Protein AF-A0A7S0WB94-F1 (afdb_monomer_lite)

Sequence (244 aa):
FMHSKGVIHRDLKLENFVLKEKSKLESVNVVDFGLAKALSARQQAQHVCGTLSYVAPEALLAGVYGQGVDVWALGVAMHLLLTNEWPFDDDDEDILIELITEAYIDFTDPMWAGISDTAKDLLQGLLEPNPKRRLTAAQALEHAWFTGQKSHTSDTLHRAHARLDGLISVSRQPPERRFKSGDYITRQGETISEFFIIKSGECELTRDGEVVGARRVGNFVGELRSLEANAAADADTKVVSWTS

Organism: NCBI:txid1486918

Radius of gyration: 19.25 Å; chains: 1; bounding box: 42×40×55 Å

Secondary structure (DSSP, 8-state):
-TGGGT---S---GGGEEESSTT-GGGEEE--GGGSS---TTSGGGS-TTTGGG--HHHHHH----THHHHHHHHHHHHHHHHSS-SS--SSHHHHHHHHHHT---TTSGGGGGS-HHHHHHHHHHS-SSTTTSPPHHHHHHSHHHH--TT--HHHHHHHHHHHHHHHHH-SSPPP----TT-EEE-TT------EE-SSSEEEEEETTEEEEEE-TT-EES--TTT-TTPPPPPEEEEEE---

InterPro domains:
  IPR000595 Cyclic nucleotide-binding domain [PF00027] (176-237)
  IPR000595 Cyclic nucleotide-binding domain [PS50042] (176-244)
  IPR000595 Cyclic nucleotide-binding domain [cd00038] (176-239)
  IPR000719 Protein kinase domain [PF00069] (1-146)
  IPR000719 Protein kinase domain [PS50011] (1-146)
  IPR000719 Protein kinase domain [SM00220] (1-146)
  IPR008271 Serine/threonine-protein kinase, active site [PS00108] (7-19)
  IPR011009 Protein kinase-like domain superfamily [SSF56112] (1-154)
  IPR014710 RmlC-like jelly roll fold [G3DSA:2.60.120.10] (164-243)
  IPR018490 Cyclic nucleotide-binding domain superfamily [SSF51206] (174-227)
  IPR050205 Calcium-dependent Serine/Threonine Protein Kinases [PTHR24349] (1-159)

Foldseek 3Di:
DQVLVVWAQLQDAPVQWDAPDPPDNVRTDGDDSVPSDDDDPVVPPPDDQVRVLLAALCCVPPVDDDNLSNLLSVLQRLCCVLQVDGQADDPDPVRSSVCLQVLDHPCVPPSNVPPDPQSVQLSCLSSVNPSLLRDHPLLSCVGCVQFVFPCSGSNNSSVVLVVVVVVPVVDPDDDDDDDDAFDWPDAKPPPDVDKDAACFAKKFFDAPNHGSGMHGHRHMDDDPCPPDPDTDIDTTITGHDGDD

pLDDT: mean 77.1, std 18.69, range [30.95, 98.5]

Structure (mmCIF, N/CA/C/O backbone):
data_AF-A0A7S0WB94-F1
#
_entry.id   AF-A0A7S0WB94-F1
#
loop_
_atom_site.group_PDB
_atom_site.id
_atom_site.type_symbol
_atom_site.label_atom_id
_atom_site.label_alt_id
_atom_site.label_comp_id
_atom_site.label_asym_id
_atom_site.label_entity_id
_atom_site.label_seq_id
_atom_site.pdbx_PDB_ins_code
_atom_site.Cartn_x
_atom_site.Cartn_y
_atom_site.Cartn_z
_atom_site.occupancy
_atom_site.B_iso_or_equiv
_atom_site.auth_seq_id
_atom_site.auth_comp_id
_atom_site.auth_asym_id
_atom_site.auth_atom_id
_atom_site.pdbx_PDB_model_num
ATOM 1 N N . PHE A 1 1 ? -11.062 -4.012 2.734 1.00 80.50 1 PHE A N 1
ATOM 2 C CA . PHE A 1 1 ? -12.402 -4.567 2.422 1.00 80.50 1 PHE A CA 1
ATOM 3 C C . PHE A 1 1 ? -12.347 -5.860 1.605 1.00 80.50 1 PHE A C 1
ATOM 5 O O . PHE A 1 1 ? -12.924 -6.844 2.043 1.00 80.50 1 PHE A O 1
ATOM 12 N N . MET A 1 2 ? -11.693 -5.895 0.433 1.00 86.31 2 MET A N 1
ATOM 13 C CA . MET A 1 2 ? -11.624 -7.122 -0.388 1.00 86.31 2 MET A CA 1
ATOM 14 C C . MET A 1 2 ? -10.917 -8.268 0.349 1.00 86.31 2 MET A C 1
ATOM 16 O O . MET A 1 2 ? -11.492 -9.340 0.535 1.00 86.31 2 MET A O 1
ATOM 20 N N . HIS A 1 3 ? -9.719 -7.994 0.875 1.00 87.00 3 HIS A N 1
ATOM 21 C CA . HIS A 1 3 ? -8.901 -8.970 1.603 1.00 87.00 3 HIS A CA 1
ATOM 22 C C . HIS A 1 3 ? -9.609 -9.569 2.823 1.00 87.00 3 HIS A C 1
ATOM 24 O O . HIS A 1 3 ? -9.564 -10.779 3.024 1.00 87.00 3 HIS A O 1
ATOM 30 N N . SER A 1 4 ? -10.362 -8.770 3.589 1.00 79.69 4 SER A N 1
ATOM 31 C CA . SER A 1 4 ? -11.136 -9.270 4.739 1.00 79.69 4 SER A CA 1
ATOM 32 C C . SER A 1 4 ? -12.277 -10.217 4.346 1.00 79.69 4 SER A C 1
ATOM 34 O O . SER A 1 4 ? -12.813 -10.912 5.200 1.00 79.69 4 SER A O 1
ATOM 36 N N . LYS A 1 5 ? -12.661 -10.250 3.065 1.00 81.50 5 LYS A N 1
ATOM 37 C CA . LYS A 1 5 ? -13.636 -11.192 2.496 1.00 81.50 5 LYS A CA 1
ATOM 38 C C . LYS A 1 5 ? -12.974 -12.340 1.727 1.00 81.50 5 LYS A C 1
ATOM 40 O O . LYS A 1 5 ? -13.662 -13.083 1.036 1.00 81.50 5 LYS A O 1
ATOM 45 N N . GLY A 1 6 ? -11.648 -12.469 1.806 1.00 79.88 6 GLY A N 1
ATOM 46 C CA . GLY A 1 6 ? -10.891 -13.485 1.072 1.00 79.88 6 GLY A CA 1
ATOM 47 C C . GLY A 1 6 ? -10.786 -13.228 -0.435 1.00 79.88 6 GLY A C 1
ATOM 48 O O . GLY A 1 6 ? -10.438 -14.141 -1.177 1.00 79.88 6 GLY A O 1
ATOM 49 N N . VAL A 1 7 ? -11.080 -12.009 -0.900 1.00 82.00 7 VAL A N 1
ATOM 50 C CA . VAL A 1 7 ? -10.976 -11.623 -2.316 1.00 82.00 7 VAL A CA 1
ATOM 51 C C . VAL A 1 7 ? -9.637 -10.929 -2.555 1.00 82.00 7 VAL A C 1
ATOM 53 O O . VAL A 1 7 ? -9.294 -10.017 -1.807 1.00 82.00 7 VAL A O 1
ATOM 56 N N . ILE A 1 8 ? -8.909 -11.348 -3.593 1.00 84.00 8 ILE A N 1
ATOM 57 C CA . ILE A 1 8 ? -7.653 -10.743 -4.074 1.00 84.00 8 ILE A CA 1
ATOM 58 C C . ILE A 1 8 ? -7.920 -10.225 -5.490 1.00 84.00 8 ILE A C 1
ATOM 60 O O . ILE A 1 8 ? -8.460 -10.977 -6.303 1.00 84.00 8 ILE A O 1
ATOM 64 N N . HIS A 1 9 ? -7.571 -8.972 -5.776 1.00 87.25 9 HIS A N 1
ATOM 65 C CA . HIS A 1 9 ? -7.885 -8.314 -7.047 1.00 87.25 9 HIS A CA 1
ATOM 66 C C . HIS A 1 9 ? -6.960 -8.760 -8.186 1.00 87.25 9 HIS A C 1
ATOM 68 O O . HIS A 1 9 ? -7.439 -9.111 -9.261 1.00 87.25 9 HIS A O 1
ATOM 74 N N . ARG A 1 10 ? -5.647 -8.810 -7.924 1.00 84.62 10 ARG A N 1
ATOM 75 C CA . ARG A 1 10 ? -4.546 -9.233 -8.816 1.00 84.62 10 ARG A CA 1
ATOM 76 C C . ARG A 1 10 ? -4.210 -8.316 -9.989 1.00 84.62 10 ARG A C 1
ATOM 78 O O . ARG A 1 10 ? -3.162 -8.505 -10.587 1.00 84.62 10 ARG A O 1
ATOM 85 N N . ASP A 1 11 ? -5.063 -7.350 -10.294 1.00 83.00 11 ASP A N 1
ATOM 86 C CA . ASP A 1 11 ? -4.833 -6.357 -11.353 1.00 83.00 11 ASP A CA 1
ATOM 87 C C . ASP A 1 11 ? -5.113 -4.939 -10.845 1.00 83.00 11 ASP A C 1
ATOM 89 O O . ASP A 1 11 ? -5.884 -4.187 -11.431 1.00 83.00 11 ASP A O 1
ATOM 93 N N . LEU A 1 12 ? -4.619 -4.597 -9.652 1.00 89.25 12 LEU A N 1
ATOM 94 C CA . LEU A 1 12 ? -4.699 -3.204 -9.214 1.00 89.25 12 LEU A CA 1
ATOM 95 C C . LEU A 1 12 ? -3.690 -2.383 -10.015 1.00 89.25 12 LEU A C 1
ATOM 97 O O . LEU A 1 12 ? -2.513 -2.714 -10.058 1.00 89.25 12 LEU A O 1
ATOM 101 N N . LYS A 1 13 ? -4.180 -1.315 -10.635 1.00 87.69 13 LYS A N 1
ATOM 102 C CA . LYS A 1 13 ? -3.415 -0.346 -11.423 1.00 87.69 13 LYS A CA 1
ATOM 103 C C . LYS A 1 13 ? -4.198 0.956 -11.500 1.00 87.69 13 LYS A C 1
ATOM 105 O O . LYS A 1 13 ? -5.397 0.954 -11.200 1.00 87.69 13 LYS A O 1
ATOM 110 N N . LEU A 1 14 ? -3.544 2.060 -11.859 1.00 89.12 14 LEU A N 1
ATOM 111 C CA . LEU A 1 14 ? -4.167 3.389 -11.830 1.00 89.12 14 LEU A CA 1
ATOM 112 C C . LEU A 1 14 ? -5.448 3.469 -12.676 1.00 89.12 14 LEU A C 1
ATOM 114 O O . LEU A 1 14 ? -6.417 4.101 -12.266 1.00 89.12 14 LEU A O 1
ATOM 118 N N . GLU A 1 15 ? -5.496 2.751 -13.793 1.00 88.88 15 GLU A N 1
ATOM 119 C CA . GLU A 1 15 ? -6.637 2.659 -14.706 1.00 88.88 15 GLU A CA 1
ATOM 120 C C . GLU A 1 15 ? -7.873 2.017 -14.062 1.00 88.88 15 GLU A C 1
ATOM 122 O O . GLU A 1 15 ? -9.003 2.317 -14.448 1.00 88.88 15 GLU A O 1
ATOM 127 N N . ASN A 1 16 ? -7.665 1.167 -13.053 1.00 90.44 16 ASN A N 1
ATOM 128 C CA . ASN A 1 16 ? -8.726 0.470 -12.330 1.00 90.44 16 ASN A CA 1
ATOM 129 C C . ASN A 1 16 ? -9.230 1.260 -11.105 1.00 90.44 16 ASN A C 1
ATOM 131 O O . ASN A 1 16 ? -10.110 0.778 -10.387 1.00 90.44 16 ASN A O 1
ATOM 135 N N . PHE A 1 17 ? -8.738 2.486 -10.880 1.00 91.88 17 PHE A N 1
ATOM 136 C CA . PHE A 1 17 ? -9.306 3.436 -9.919 1.00 91.88 17 PHE A CA 1
ATOM 137 C C . PHE A 1 17 ? -10.102 4.518 -10.654 1.00 91.88 17 PHE A C 1
ATOM 139 O O . PHE A 1 17 ? -9.551 5.388 -11.323 1.00 91.88 17 PHE A O 1
ATOM 146 N N . VAL A 1 18 ? -11.426 4.494 -10.502 1.00 93.00 18 VAL A N 1
ATOM 147 C CA . VAL A 1 18 ? -12.337 5.387 -11.230 1.00 93.00 18 VAL A CA 1
ATOM 148 C C . VAL A 1 18 ? -13.096 6.282 -10.260 1.00 93.00 18 VAL A C 1
ATOM 150 O O . VAL A 1 18 ? -13.611 5.826 -9.241 1.00 93.00 18 VAL A O 1
ATOM 153 N N . LEU A 1 19 ? -13.216 7.566 -10.595 1.00 94.31 19 LEU A N 1
ATOM 154 C CA . LEU A 1 19 ? -14.080 8.492 -9.867 1.00 94.31 19 LEU A CA 1
ATOM 155 C C . LEU A 1 19 ? -15.521 8.346 -10.357 1.00 94.31 19 LEU A C 1
ATOM 157 O O . LEU A 1 19 ? -15.810 8.549 -11.537 1.00 94.31 19 LEU A O 1
ATOM 161 N N . LYS A 1 20 ? -16.442 8.031 -9.444 1.00 92.81 20 LYS A N 1
ATOM 162 C CA . LYS A 1 20 ? -17.878 7.985 -9.757 1.00 92.81 20 LYS A CA 1
ATOM 163 C C . LYS A 1 20 ? -18.426 9.371 -10.104 1.00 92.81 20 LYS A C 1
ATOM 165 O O . LYS A 1 20 ? -19.326 9.494 -10.931 1.00 92.81 20 LYS A O 1
ATOM 170 N N . GLU A 1 21 ? -17.902 10.407 -9.460 1.00 93.62 21 GLU A N 1
ATOM 171 C CA . GLU A 1 21 ? -18.271 11.802 -9.675 1.00 93.62 21 GLU A CA 1
ATOM 172 C C . GLU A 1 21 ? -17.032 12.587 -10.131 1.00 93.62 21 GLU A C 1
ATOM 174 O O . GLU A 1 21 ? -15.954 12.491 -9.540 1.00 93.62 21 GLU A O 1
ATOM 179 N N . LYS A 1 22 ? -17.173 13.380 -11.200 1.00 91.00 22 LYS A N 1
ATOM 180 C CA . LYS A 1 22 ? -16.058 14.165 -11.746 1.00 91.00 22 LYS A CA 1
ATOM 181 C C . LYS A 1 22 ? -15.519 15.129 -10.683 1.00 91.00 22 LYS A C 1
ATOM 183 O O . LYS A 1 22 ? -16.291 15.846 -10.055 1.00 91.00 22 LYS A O 1
ATOM 188 N N . SER A 1 23 ? -14.194 15.165 -10.533 1.00 89.12 23 SER A N 1
ATOM 189 C CA . SER A 1 23 ? -13.474 16.040 -9.592 1.00 89.12 23 SER A CA 1
ATOM 190 C C . SER A 1 23 ? -13.751 15.781 -8.104 1.00 89.12 23 SER A C 1
ATOM 192 O O . SER A 1 23 ? -13.444 16.635 -7.277 1.00 89.12 23 SER A O 1
ATOM 194 N N . LYS A 1 24 ? -14.302 14.614 -7.754 1.00 92.00 24 LYS A N 1
ATOM 195 C CA . LYS A 1 24 ? -14.647 14.250 -6.378 1.00 92.00 24 LYS A CA 1
ATOM 196 C C . LYS A 1 24 ? -13.832 13.038 -5.926 1.00 92.00 24 LYS A C 1
ATOM 198 O O . LYS A 1 24 ? -14.209 11.901 -6.216 1.00 92.00 24 LYS A O 1
ATOM 203 N N . LEU A 1 25 ? -12.692 13.270 -5.275 1.00 87.88 25 LEU A N 1
ATOM 204 C CA . LEU A 1 25 ? -11.721 12.218 -4.928 1.00 87.88 25 LEU A CA 1
ATOM 205 C C . LEU A 1 25 ? -12.289 11.176 -3.958 1.00 87.88 25 LEU A C 1
ATOM 207 O O . LEU A 1 25 ? -11.990 9.992 -4.080 1.00 87.88 25 LEU A O 1
ATOM 211 N N . GLU A 1 26 ? -13.185 11.577 -3.060 1.00 88.12 26 GLU A N 1
ATOM 212 C CA . GLU A 1 26 ? -13.891 10.676 -2.144 1.00 88.12 26 GLU A CA 1
ATOM 213 C C . GLU A 1 26 ? -14.828 9.691 -2.862 1.00 88.12 26 GLU A C 1
ATOM 215 O O . GLU A 1 26 ? -15.314 8.736 -2.262 1.00 88.12 26 GLU A O 1
ATOM 220 N N . SER A 1 27 ? -15.083 9.908 -4.156 1.00 90.44 27 SER A N 1
ATOM 221 C CA . SER A 1 27 ? -15.891 9.026 -4.997 1.00 90.44 27 SER A CA 1
ATOM 222 C C . SER A 1 27 ? -15.068 7.959 -5.731 1.00 90.44 27 SER A C 1
ATOM 224 O O . SER A 1 27 ? -15.597 7.295 -6.630 1.00 90.44 27 SER A O 1
ATOM 226 N N . VAL A 1 28 ? -13.786 7.799 -5.378 1.00 93.44 28 VAL A N 1
ATOM 227 C CA . VAL A 1 28 ? -12.914 6.766 -5.945 1.00 93.44 28 VAL A CA 1
ATOM 228 C C . VAL A 1 28 ? -13.482 5.369 -5.696 1.00 93.44 28 VAL A C 1
ATOM 230 O O . VAL A 1 28 ? -13.897 5.018 -4.592 1.00 93.44 28 VAL A O 1
ATOM 233 N N . ASN A 1 29 ? -13.522 4.566 -6.752 1.00 91.62 29 ASN A N 1
ATOM 234 C CA . ASN A 1 29 ? -13.970 3.185 -6.733 1.00 91.62 29 ASN A CA 1
ATOM 235 C C . ASN A 1 29 ? -12.967 2.311 -7.480 1.00 91.62 29 ASN A C 1
ATOM 237 O O . ASN A 1 29 ? -12.448 2.701 -8.522 1.00 91.62 29 ASN A O 1
ATOM 241 N N . VAL A 1 30 ? -12.741 1.111 -6.951 1.00 91.62 30 VAL A N 1
ATOM 242 C CA . VAL A 1 30 ? -11.986 0.066 -7.646 1.00 91.62 30 VAL A CA 1
ATOM 243 C C . VAL A 1 30 ? -12.931 -0.648 -8.605 1.00 91.62 30 VAL A C 1
ATOM 245 O O . VAL A 1 30 ? -14.025 -1.060 -8.204 1.00 91.62 30 VAL A O 1
ATOM 248 N N . VAL A 1 31 ? -12.517 -0.780 -9.859 1.00 89.50 31 VAL A N 1
ATOM 249 C CA . VAL A 1 31 ? -13.255 -1.479 -10.916 1.00 89.50 31 VAL A CA 1
ATOM 250 C C . VAL A 1 31 ? -12.438 -2.647 -11.470 1.00 89.50 31 VAL A C 1
ATOM 252 O O . VAL A 1 31 ? -11.296 -2.845 -11.086 1.00 89.50 31 VAL A O 1
ATOM 255 N N . ASP A 1 32 ? -13.054 -3.401 -12.380 1.00 81.94 32 ASP A N 1
ATOM 256 C CA . ASP A 1 32 ? -12.448 -4.511 -13.124 1.00 81.94 32 ASP A CA 1
ATOM 257 C C . ASP A 1 32 ? -11.887 -5.666 -12.275 1.00 81.94 32 ASP A C 1
ATOM 259 O O . ASP A 1 32 ? -10.694 -5.934 -12.180 1.00 81.94 32 ASP A O 1
ATOM 263 N N . PHE A 1 33 ? -12.814 -6.455 -11.734 1.00 79.81 33 PHE A N 1
ATOM 264 C CA . PHE A 1 33 ? -12.520 -7.705 -11.032 1.00 79.81 33 PHE A CA 1
ATOM 265 C C . PHE A 1 33 ? -12.305 -8.890 -11.998 1.00 79.81 33 PHE A C 1
ATOM 267 O O . PHE A 1 33 ? -12.409 -10.048 -11.581 1.00 79.81 33 PHE A O 1
ATOM 274 N N . GLY A 1 34 ? -12.051 -8.637 -13.290 1.00 63.62 34 GLY A N 1
ATOM 275 C CA . GLY A 1 34 ? -11.960 -9.662 -14.334 1.00 63.62 34 GLY A CA 1
ATOM 276 C C . GLY A 1 34 ? -10.832 -10.676 -14.116 1.00 63.62 34 GLY A C 1
ATOM 277 O O . GLY A 1 34 ? -10.981 -11.845 -14.468 1.00 63.62 34 GLY A O 1
ATOM 278 N N . LEU A 1 35 ? -9.747 -10.261 -13.453 1.00 58.72 35 LEU A N 1
ATOM 279 C CA . LEU A 1 35 ? -8.596 -11.107 -13.108 1.00 58.72 35 LEU A CA 1
ATOM 280 C C . LEU A 1 35 ? -8.627 -11.646 -11.668 1.00 58.72 35 LEU A C 1
ATOM 282 O O . LEU A 1 35 ? -7.682 -12.315 -11.236 1.00 58.72 35 LEU A O 1
ATOM 286 N N . ALA A 1 36 ? -9.744 -11.478 -10.946 1.00 56.34 36 ALA A N 1
ATOM 287 C CA . ALA A 1 36 ? -9.916 -11.960 -9.570 1.00 56.34 36 ALA A CA 1
ATOM 288 C C . ALA A 1 36 ? -9.873 -13.503 -9.426 1.00 56.34 36 ALA A C 1
ATOM 290 O O . ALA A 1 36 ? -10.046 -14.046 -8.330 1.00 56.34 36 ALA A O 1
ATOM 291 N N . LYS A 1 37 ? -9.600 -14.253 -10.504 1.00 44.34 37 LYS A N 1
ATOM 292 C CA . LYS A 1 37 ? -9.303 -15.687 -10.461 1.00 44.34 37 LYS A CA 1
ATOM 293 C C . LYS A 1 37 ? -8.428 -16.126 -11.651 1.00 44.34 37 LYS A C 1
ATOM 295 O O . LYS A 1 37 ? -8.897 -16.181 -12.775 1.00 44.34 37 LYS A O 1
ATOM 300 N N . ALA A 1 38 ? -7.194 -16.525 -11.322 1.00 34.25 38 ALA A N 1
ATOM 301 C CA . ALA A 1 38 ? -6.234 -17.326 -12.099 1.00 34.25 38 ALA A CA 1
ATOM 302 C C . ALA A 1 38 ? -5.751 -16.779 -13.460 1.00 34.25 38 ALA A C 1
ATOM 304 O O . ALA A 1 38 ? -6.336 -17.070 -14.495 1.00 34.25 38 ALA A O 1
ATOM 305 N N . LEU A 1 39 ? -4.564 -16.162 -13.466 1.00 38.97 39 LEU A N 1
ATOM 306 C CA . LEU A 1 39 ? -3.663 -16.273 -14.612 1.00 38.97 39 LEU A CA 1
ATOM 307 C C . LEU A 1 39 ? -2.584 -17.300 -14.268 1.00 38.97 39 LEU A C 1
ATOM 309 O O . LEU A 1 39 ? -1.954 -17.234 -13.214 1.00 38.97 39 LEU A O 1
ATOM 313 N N . SER A 1 40 ? -2.425 -18.296 -15.135 1.00 39.19 40 SER A N 1
ATOM 314 C CA . SER A 1 40 ? -1.252 -19.167 -15.136 1.00 39.19 40 SER A CA 1
ATOM 315 C C . SER A 1 40 ? -0.071 -18.411 -15.745 1.00 39.19 40 SER A C 1
ATOM 317 O O . SER A 1 40 ? -0.271 -17.725 -16.749 1.00 39.19 40 SER A O 1
ATOM 319 N N . ALA A 1 41 ? 1.141 -18.627 -15.225 1.00 48.59 41 ALA A N 1
ATOM 320 C CA . ALA A 1 41 ? 2.415 -18.022 -15.655 1.00 48.59 41 ALA A CA 1
ATOM 321 C C . ALA A 1 41 ? 2.735 -18.103 -17.170 1.00 48.59 41 ALA A C 1
ATOM 323 O O . ALA A 1 41 ? 3.705 -17.542 -17.653 1.00 48.59 41 ALA A O 1
ATOM 324 N N . ARG A 1 42 ? 1.925 -18.813 -17.965 1.00 39.22 42 ARG A N 1
ATOM 325 C CA . ARG A 1 42 ? 2.118 -18.983 -19.411 1.00 39.22 42 ARG A CA 1
ATOM 326 C C . ARG A 1 42 ? 1.317 -18.004 -20.279 1.00 39.22 42 ARG A C 1
ATOM 328 O O . ARG A 1 42 ? 1.579 -17.919 -21.472 1.00 39.22 42 ARG A O 1
ATOM 335 N N . GLN A 1 43 ? 0.357 -17.267 -19.715 1.00 41.31 43 GLN A N 1
ATOM 336 C CA . GLN A 1 43 ? -0.385 -16.225 -20.449 1.00 41.31 43 GLN A CA 1
ATOM 337 C C . GLN A 1 43 ? 0.336 -14.860 -20.447 1.00 41.31 43 GLN A C 1
ATOM 339 O O . GLN A 1 43 ? -0.147 -13.921 -21.071 1.00 41.31 43 GLN A O 1
ATOM 344 N N . GLN A 1 44 ? 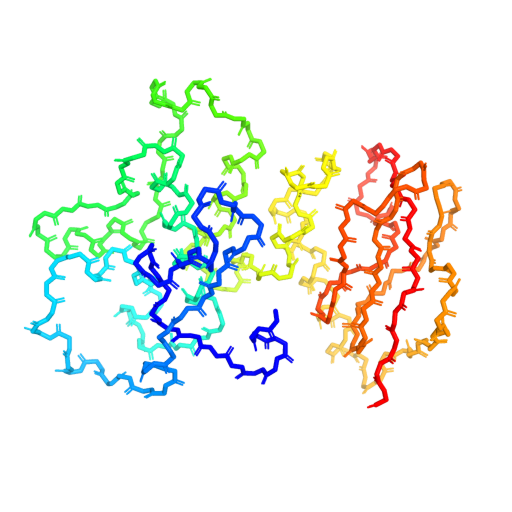1.504 -14.771 -19.797 1.00 47.97 44 GLN A N 1
ATOM 345 C CA . GLN A 1 44 ? 2.317 -13.559 -19.615 1.00 47.97 44 GLN A CA 1
ATOM 346 C C . GLN A 1 44 ? 2.876 -12.948 -20.912 1.00 47.97 44 GLN A C 1
ATOM 348 O O . GLN A 1 44 ? 3.073 -11.743 -20.972 1.00 47.97 44 GLN A O 1
ATOM 353 N N . ALA A 1 45 ? 3.080 -13.725 -21.977 1.00 39.06 45 ALA A N 1
ATOM 354 C CA . ALA A 1 45 ? 3.894 -13.282 -23.115 1.00 39.06 45 ALA A CA 1
ATOM 355 C C . ALA A 1 45 ? 3.222 -12.299 -24.106 1.00 39.06 45 ALA A C 1
ATOM 357 O O . ALA A 1 45 ? 3.775 -12.067 -25.177 1.00 39.06 45 ALA A O 1
ATOM 358 N N . GLN A 1 46 ? 2.021 -11.766 -23.836 1.00 38.34 46 GLN A N 1
ATOM 359 C CA . GLN A 1 46 ? 1.281 -10.976 -24.842 1.00 38.34 46 GLN A CA 1
ATOM 360 C C . GLN A 1 46 ? 0.761 -9.603 -24.398 1.00 38.34 46 GLN A C 1
ATOM 362 O O . GLN A 1 46 ? 0.240 -8.877 -25.242 1.00 38.34 46 GLN A O 1
ATOM 367 N N . HIS A 1 47 ? 0.930 -9.189 -23.140 1.00 39.06 47 HIS A N 1
ATOM 368 C CA . HIS A 1 47 ? 0.401 -7.902 -22.674 1.00 39.06 47 HIS A CA 1
ATOM 369 C C . HIS A 1 47 ? 1.480 -7.009 -22.050 1.00 39.06 47 HIS A C 1
ATOM 371 O O . HIS A 1 47 ? 1.594 -6.936 -20.836 1.00 39.06 47 HIS A O 1
ATOM 377 N N . VAL A 1 48 ? 2.206 -6.324 -22.947 1.00 39.62 48 VAL A N 1
ATOM 378 C CA . VAL A 1 48 ? 2.769 -4.956 -22.864 1.00 39.62 48 VAL A CA 1
ATOM 379 C C . VAL A 1 48 ? 3.529 -4.590 -21.577 1.00 39.62 48 VAL A C 1
ATOM 381 O O . VAL A 1 48 ? 2.954 -4.612 -20.493 1.00 39.62 48 VAL A O 1
ATOM 384 N N . CYS A 1 49 ? 4.776 -4.121 -21.736 1.00 42.00 49 CYS A N 1
ATOM 385 C CA . CYS A 1 49 ? 5.719 -3.669 -20.696 1.00 42.00 49 CYS A CA 1
ATOM 386 C C . CYS A 1 49 ? 5.125 -2.885 -19.504 1.00 42.00 49 CYS A C 1
ATOM 388 O O . CYS A 1 49 ? 5.679 -2.957 -18.421 1.00 42.00 49 CYS A O 1
ATOM 390 N N . GLY A 1 50 ? 3.973 -2.215 -19.628 1.00 48.97 50 GLY A N 1
ATOM 391 C CA . GLY A 1 50 ? 3.325 -1.513 -18.509 1.00 48.97 50 GLY A CA 1
ATOM 392 C C . GLY A 1 50 ? 2.588 -2.389 -17.479 1.00 48.97 50 GLY A C 1
ATOM 393 O O . GLY A 1 50 ? 2.257 -1.900 -16.403 1.00 48.97 50 GLY A O 1
ATOM 394 N N . THR A 1 51 ? 2.305 -3.669 -17.762 1.00 61.78 51 THR A N 1
ATOM 395 C CA . THR A 1 51 ? 1.604 -4.540 -16.788 1.00 61.78 51 THR A CA 1
ATOM 396 C C . THR A 1 51 ? 2.569 -5.147 -15.769 1.00 61.78 51 THR A C 1
ATOM 398 O O . THR A 1 51 ? 2.193 -5.320 -14.611 1.00 61.78 51 THR A O 1
ATOM 401 N N . LEU A 1 52 ? 3.810 -5.454 -16.176 1.00 75.38 52 LEU A N 1
ATOM 402 C CA . LEU A 1 52 ? 4.815 -6.070 -15.299 1.00 75.38 52 LEU A CA 1
ATOM 403 C C . LEU A 1 52 ? 5.231 -5.148 -14.152 1.00 75.38 52 LEU A C 1
ATOM 405 O O . LEU A 1 52 ? 5.434 -5.634 -13.044 1.00 75.38 52 LEU A O 1
ATOM 409 N N . SER A 1 53 ? 5.254 -3.833 -14.373 1.00 82.06 53 SER A N 1
ATOM 410 C CA . SER A 1 53 ? 5.660 -2.846 -13.366 1.00 82.06 53 SER A CA 1
ATOM 411 C C . SER A 1 53 ? 4.752 -2.821 -12.125 1.00 82.06 53 SER A C 1
ATOM 413 O O . SER A 1 53 ? 5.178 -2.380 -11.062 1.00 82.06 53 SER A O 1
ATOM 415 N N . TYR A 1 54 ? 3.517 -3.339 -12.214 1.00 88.56 54 TYR A N 1
ATOM 416 C CA . TYR A 1 54 ? 2.616 -3.528 -11.065 1.00 88.56 54 TYR A CA 1
ATOM 417 C C . TYR A 1 54 ? 2.731 -4.910 -10.399 1.00 88.56 54 TYR A C 1
ATOM 419 O O . TYR A 1 54 ? 2.118 -5.142 -9.352 1.00 88.56 54 TYR A O 1
ATOM 427 N N . VAL A 1 55 ? 3.474 -5.850 -10.986 1.00 88.94 55 VAL A N 1
ATOM 428 C CA . VAL A 1 55 ? 3.556 -7.235 -10.508 1.00 88.94 55 VAL A CA 1
ATOM 429 C C . VAL A 1 55 ? 4.533 -7.334 -9.340 1.00 88.94 55 VAL A C 1
ATOM 431 O O . VAL A 1 55 ? 5.657 -6.849 -9.393 1.00 88.94 55 VAL A O 1
ATOM 434 N N . ALA A 1 56 ? 4.096 -7.999 -8.272 1.00 90.94 56 ALA A N 1
ATOM 435 C CA . ALA A 1 56 ? 4.918 -8.213 -7.088 1.00 90.94 56 ALA A CA 1
ATOM 436 C C . ALA A 1 56 ? 6.045 -9.245 -7.326 1.00 90.94 56 ALA A C 1
ATOM 438 O O . ALA A 1 56 ? 5.831 -10.211 -8.071 1.00 90.94 56 ALA A O 1
ATOM 439 N N . PRO A 1 57 ? 7.189 -9.147 -6.623 1.00 91.50 57 PRO A N 1
ATOM 440 C CA . PRO A 1 57 ? 8.327 -10.055 -6.799 1.00 91.50 57 PRO A CA 1
ATOM 441 C C . PRO A 1 57 ? 7.959 -11.535 -6.643 1.00 91.50 57 PRO A C 1
ATOM 443 O O . PRO A 1 57 ? 8.366 -12.385 -7.433 1.00 91.50 57 PRO A O 1
ATOM 446 N N . GLU A 1 58 ? 7.123 -11.877 -5.659 1.00 87.69 58 GLU A N 1
ATOM 447 C CA . GLU A 1 58 ? 6.715 -13.265 -5.421 1.00 87.69 58 GLU A CA 1
ATOM 448 C C . GLU A 1 58 ? 5.840 -13.855 -6.539 1.00 87.69 58 GLU A C 1
ATOM 450 O O . GLU A 1 58 ? 5.822 -15.076 -6.741 1.00 87.69 58 GLU A O 1
ATOM 455 N N . ALA A 1 59 ? 5.131 -12.998 -7.277 1.00 85.44 59 ALA A N 1
ATOM 456 C CA . ALA A 1 59 ? 4.332 -13.403 -8.422 1.00 85.44 59 ALA A CA 1
ATOM 457 C C . ALA A 1 59 ? 5.219 -13.689 -9.643 1.00 85.44 59 ALA A C 1
ATOM 459 O O . ALA A 1 59 ? 4.924 -14.635 -10.373 1.00 85.44 59 ALA A O 1
ATOM 460 N N . LEU A 1 60 ? 6.310 -12.933 -9.818 1.00 82.44 60 LEU A N 1
ATOM 461 C CA . LEU A 1 60 ? 7.315 -13.158 -10.863 1.00 82.44 60 LEU A CA 1
ATOM 462 C C . LEU A 1 60 ? 8.131 -14.429 -10.591 1.00 82.44 60 LEU A C 1
ATOM 464 O O . LEU A 1 60 ? 8.250 -15.291 -11.456 1.00 82.44 60 LEU A O 1
ATOM 468 N N . LEU A 1 61 ? 8.648 -14.572 -9.366 1.00 75.19 61 LEU A N 1
ATOM 469 C CA . LEU A 1 61 ? 9.640 -15.599 -9.031 1.00 75.19 61 LEU A CA 1
ATOM 470 C C . LEU A 1 61 ? 9.035 -16.974 -8.725 1.00 75.19 61 LEU A C 1
ATOM 472 O O . LEU A 1 61 ? 9.623 -18.002 -9.056 1.00 75.19 61 LEU A O 1
ATOM 476 N N . ALA A 1 62 ? 7.889 -17.014 -8.041 1.00 69.81 62 ALA A N 1
ATOM 477 C CA . ALA A 1 62 ? 7.332 -18.260 -7.508 1.00 69.81 62 ALA A CA 1
ATOM 478 C C . ALA A 1 62 ? 5.934 -18.590 -8.049 1.00 69.81 62 ALA A C 1
ATOM 480 O O . ALA A 1 62 ? 5.410 -19.667 -7.755 1.00 69.81 62 ALA A O 1
ATOM 481 N N . GLY A 1 63 ? 5.298 -17.673 -8.789 1.00 64.31 63 GLY A N 1
ATOM 482 C CA . GLY A 1 63 ? 3.895 -17.808 -9.193 1.00 64.31 63 GLY A CA 1
ATOM 483 C C . GLY A 1 63 ? 2.943 -17.959 -7.997 1.00 64.31 63 GLY A C 1
ATOM 484 O O . GLY A 1 63 ? 1.868 -18.551 -8.123 1.00 64.31 63 GLY A O 1
ATOM 485 N N . VAL A 1 64 ? 3.353 -17.489 -6.812 1.00 58.97 64 VAL A N 1
ATOM 486 C CA . VAL A 1 64 ? 2.555 -17.554 -5.585 1.00 58.97 64 VAL A CA 1
ATOM 487 C C . VAL A 1 64 ? 1.798 -16.242 -5.439 1.00 58.97 64 VAL A C 1
ATOM 489 O O . VAL A 1 64 ? 2.390 -15.170 -5.407 1.00 58.97 64 VAL A O 1
ATOM 492 N N . TYR A 1 65 ? 0.475 -16.334 -5.299 1.00 69.06 65 TYR A N 1
ATOM 493 C CA . TYR A 1 65 ? -0.400 -15.168 -5.192 1.00 69.06 65 TYR A CA 1
ATOM 494 C C . TYR A 1 65 ? -1.096 -15.153 -3.830 1.00 69.06 65 TYR A C 1
ATOM 496 O O . TYR A 1 65 ? -1.979 -15.972 -3.561 1.00 69.06 65 TYR A O 1
ATOM 504 N N . GLY A 1 66 ? -0.694 -14.213 -2.975 1.00 76.19 66 GLY A N 1
ATOM 505 C CA . GLY A 1 66 ? -1.369 -13.875 -1.721 1.00 76.19 66 GLY A CA 1
ATOM 506 C C . GLY A 1 66 ? -2.004 -12.486 -1.781 1.00 76.19 66 GLY A C 1
ATOM 507 O O . GLY A 1 66 ? -1.945 -11.813 -2.801 1.00 76.19 66 GLY A O 1
ATOM 508 N N . GLN A 1 67 ? -2.589 -12.020 -0.677 1.00 86.19 67 GLN A N 1
ATOM 509 C CA . GLN A 1 67 ? -3.135 -10.655 -0.583 1.00 86.19 67 GLN A CA 1
ATOM 510 C C . GLN A 1 67 ? -2.061 -9.568 -0.768 1.00 86.19 67 GLN A C 1
ATOM 512 O O . GLN A 1 67 ? -2.380 -8.456 -1.179 1.00 86.19 67 GLN A O 1
ATOM 517 N N . GLY A 1 68 ? -0.791 -9.902 -0.509 1.00 89.88 68 GLY A N 1
ATOM 518 C CA . GLY A 1 68 ? 0.347 -8.994 -0.647 1.00 89.88 68 GLY A CA 1
ATOM 519 C C . GLY A 1 68 ? 0.570 -8.465 -2.064 1.00 89.88 68 GLY A C 1
ATOM 520 O O . GLY A 1 68 ? 1.109 -7.369 -2.193 1.00 89.88 68 GLY A O 1
ATOM 521 N N . VAL A 1 69 ? 0.121 -9.172 -3.111 1.00 90.94 69 VAL A N 1
ATOM 522 C CA . VAL A 1 69 ? 0.297 -8.713 -4.504 1.00 90.94 69 VAL A CA 1
ATOM 523 C C . VAL A 1 69 ? -0.502 -7.440 -4.787 1.00 90.94 69 VAL A C 1
ATOM 525 O O . VAL A 1 69 ? -0.010 -6.531 -5.442 1.00 90.94 69 VAL A O 1
ATOM 528 N N . ASP A 1 70 ? -1.702 -7.329 -4.211 1.00 92.44 70 ASP A N 1
ATOM 529 C CA . ASP A 1 70 ? -2.525 -6.122 -4.319 1.00 92.44 70 ASP A CA 1
ATOM 530 C C . ASP A 1 70 ? -1.886 -4.954 -3.559 1.00 92.44 70 ASP A C 1
ATOM 532 O O . ASP A 1 70 ? -1.990 -3.805 -3.977 1.00 92.44 70 ASP A O 1
ATOM 536 N N . VAL A 1 71 ? -1.230 -5.235 -2.428 1.00 96.38 71 VAL A N 1
ATOM 537 C CA . VAL A 1 71 ? -0.587 -4.193 -1.616 1.00 96.38 71 VAL A CA 1
ATOM 538 C C . VAL A 1 71 ? 0.673 -3.658 -2.292 1.00 96.38 71 VAL A C 1
ATOM 540 O O . VAL A 1 71 ? 0.894 -2.451 -2.283 1.00 96.38 71 VAL A O 1
ATOM 543 N N . TRP A 1 72 ? 1.442 -4.531 -2.945 1.00 96.56 72 TRP A N 1
ATOM 544 C CA . TRP A 1 72 ? 2.553 -4.117 -3.800 1.00 96.56 72 TRP A CA 1
ATOM 545 C C . TRP A 1 72 ? 2.076 -3.188 -4.918 1.00 96.56 72 TRP A C 1
ATOM 547 O O . TRP A 1 72 ? 2.590 -2.085 -5.072 1.00 96.56 72 TRP A O 1
ATOM 557 N N . ALA A 1 73 ? 1.028 -3.591 -5.641 1.00 94.94 73 ALA A N 1
ATOM 558 C CA . ALA A 1 73 ? 0.455 -2.785 -6.712 1.00 94.94 73 ALA A CA 1
ATOM 559 C C . ALA A 1 73 ? -0.057 -1.414 -6.221 1.00 94.94 73 ALA A C 1
ATOM 561 O O . ALA A 1 73 ? 0.092 -0.409 -6.917 1.00 94.94 73 ALA A O 1
ATOM 562 N N . LEU A 1 74 ? -0.600 -1.341 -4.997 1.00 96.12 74 LEU A N 1
ATOM 563 C CA . LEU A 1 74 ? -0.924 -0.067 -4.342 1.00 96.12 74 LEU A CA 1
ATOM 564 C C . LEU A 1 74 ? 0.323 0.780 -4.051 1.00 96.12 74 LEU A C 1
ATOM 566 O O . LEU A 1 74 ? 0.257 1.997 -4.194 1.00 96.12 74 LEU A O 1
ATOM 570 N N . GLY A 1 75 ? 1.445 0.163 -3.673 1.00 98.00 75 GLY A N 1
ATOM 571 C CA . GLY A 1 75 ? 2.734 0.842 -3.523 1.00 98.00 75 GLY A CA 1
ATOM 572 C C . GLY A 1 75 ? 3.231 1.439 -4.841 1.00 98.00 75 GLY A C 1
ATOM 573 O O . GLY A 1 75 ? 3.588 2.613 -4.884 1.00 98.00 75 GLY A O 1
ATOM 574 N N . VAL A 1 76 ? 3.158 0.679 -5.937 1.00 97.25 76 VAL A N 1
ATOM 575 C CA . VAL A 1 76 ? 3.523 1.164 -7.281 1.00 97.25 76 VAL A CA 1
ATOM 576 C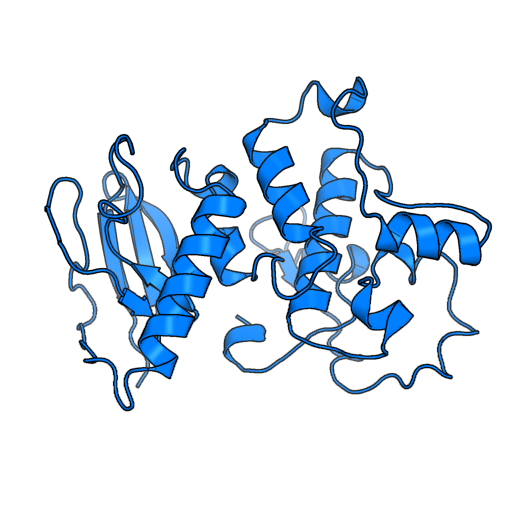 C . VAL A 1 76 ? 2.633 2.339 -7.694 1.00 97.25 76 VAL A C 1
ATOM 578 O O . VAL A 1 76 ? 3.128 3.377 -8.131 1.00 97.25 76 VAL A O 1
ATOM 581 N N . ALA A 1 77 ? 1.317 2.222 -7.489 1.00 95.88 77 ALA A N 1
ATOM 582 C CA . ALA A 1 77 ? 0.374 3.308 -7.750 1.00 95.88 77 ALA A CA 1
ATOM 583 C C . ALA A 1 77 ? 0.655 4.545 -6.880 1.00 95.88 77 ALA A C 1
ATOM 585 O O . ALA A 1 77 ? 0.594 5.668 -7.374 1.00 95.88 77 ALA A O 1
ATOM 586 N N . MET A 1 78 ? 0.986 4.358 -5.598 1.00 97.56 78 MET A N 1
ATOM 587 C CA . MET A 1 78 ? 1.352 5.449 -4.695 1.00 97.56 78 MET A CA 1
ATOM 588 C C . MET A 1 78 ? 2.620 6.166 -5.163 1.00 97.56 78 MET A C 1
ATOM 590 O O . MET A 1 78 ? 2.627 7.393 -5.165 1.00 97.56 78 MET A O 1
ATOM 594 N N . HIS A 1 79 ? 3.654 5.434 -5.590 1.00 97.50 79 HIS A N 1
ATOM 595 C CA . HIS A 1 79 ? 4.865 6.032 -6.156 1.00 97.50 79 HIS A CA 1
ATOM 596 C C . HIS A 1 79 ? 4.512 6.929 -7.348 1.00 97.50 79 HIS A C 1
ATOM 598 O O . HIS A 1 79 ? 4.765 8.128 -7.295 1.00 97.50 79 HIS A O 1
ATOM 604 N N . LEU A 1 80 ? 3.808 6.387 -8.348 1.00 95.31 80 LEU A N 1
ATOM 605 C CA . LEU A 1 80 ? 3.363 7.139 -9.527 1.00 95.31 80 LEU A CA 1
ATOM 606 C C . LEU A 1 80 ? 2.553 8.393 -9.172 1.00 95.31 80 LEU A C 1
ATOM 608 O O . LEU A 1 80 ? 2.724 9.434 -9.795 1.00 95.31 80 LEU A O 1
ATOM 612 N N . LEU A 1 81 ? 1.678 8.326 -8.167 1.00 95.31 81 LEU A N 1
ATOM 613 C CA . LEU A 1 81 ? 0.891 9.485 -7.735 1.00 95.31 81 LEU A CA 1
ATOM 614 C C . LEU A 1 81 ? 1.732 10.560 -7.034 1.00 95.31 81 LEU A C 1
ATOM 616 O O . LEU A 1 81 ? 1.373 11.735 -7.081 1.00 95.31 81 LEU A O 1
ATOM 620 N N . LEU A 1 82 ? 2.814 10.168 -6.360 1.00 96.44 82 LEU A N 1
ATOM 621 C CA . LEU A 1 82 ? 3.700 11.082 -5.643 1.00 96.44 82 LEU A CA 1
ATOM 622 C C . LEU A 1 82 ? 4.735 11.734 -6.560 1.00 96.44 82 LEU A C 1
ATOM 624 O O . LEU A 1 82 ? 5.070 12.900 -6.360 1.00 96.44 82 LEU A O 1
ATOM 628 N N . THR A 1 83 ? 5.245 10.983 -7.534 1.00 95.50 83 THR A N 1
ATOM 629 C CA . THR A 1 83 ? 6.415 11.371 -8.329 1.00 95.50 83 THR A CA 1
ATOM 630 C C . THR A 1 83 ? 6.132 11.549 -9.812 1.00 95.50 83 THR A C 1
ATOM 632 O O . THR A 1 83 ? 6.899 12.223 -10.491 1.00 95.50 83 THR A O 1
ATOM 635 N N . ASN A 1 84 ? 5.036 10.975 -10.316 1.00 94.19 84 ASN A N 1
ATOM 636 C CA . ASN A 1 84 ? 4.752 10.828 -11.743 1.00 94.19 84 ASN A CA 1
ATOM 637 C C . ASN A 1 84 ? 5.792 9.971 -12.501 1.00 94.19 84 ASN A C 1
ATOM 639 O O . ASN A 1 84 ? 5.906 10.081 -13.720 1.00 94.19 84 ASN A O 1
ATOM 643 N N . GLU A 1 85 ? 6.516 9.099 -11.792 1.00 92.62 85 GLU A N 1
ATOM 644 C CA . GLU A 1 85 ? 7.488 8.154 -12.357 1.00 92.62 85 GLU A CA 1
ATOM 645 C C . GLU A 1 85 ? 7.228 6.728 -11.861 1.00 92.62 85 GLU A C 1
ATOM 647 O O . GLU A 1 85 ? 6.618 6.520 -10.805 1.00 92.62 85 GLU A O 1
ATOM 652 N N . TRP A 1 86 ? 7.669 5.730 -12.625 1.00 93.38 86 TRP A N 1
ATOM 653 C CA . TRP A 1 86 ? 7.631 4.336 -12.190 1.00 93.38 86 TRP A CA 1
ATOM 654 C C . TRP A 1 86 ? 8.689 4.090 -11.110 1.00 93.38 86 TRP A C 1
ATOM 656 O O . TRP A 1 86 ? 9.787 4.628 -11.215 1.00 93.38 86 TRP A O 1
ATOM 666 N N . PRO A 1 87 ? 8.396 3.279 -10.077 1.00 95.12 87 PRO A N 1
ATOM 667 C CA . PRO A 1 87 ? 9.411 2.908 -9.093 1.00 95.12 87 PRO A CA 1
ATOM 668 C C . PRO A 1 87 ? 10.494 2.001 -9.692 1.00 95.12 87 PRO A C 1
ATOM 670 O O . PRO A 1 87 ? 11.646 2.080 -9.283 1.00 95.12 87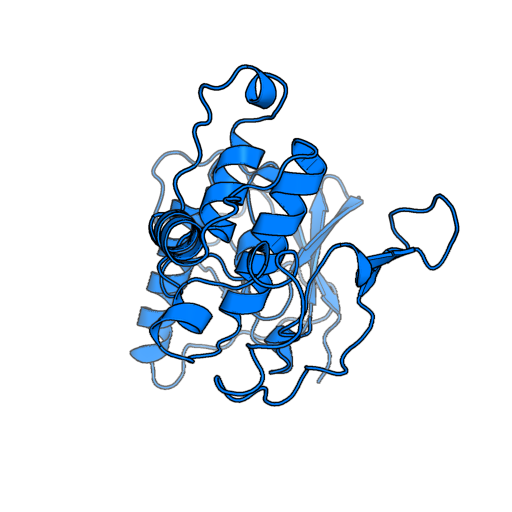 PRO A O 1
ATOM 673 N N . PHE A 1 88 ? 10.115 1.148 -10.650 1.00 94.44 88 PHE A N 1
ATOM 674 C CA . PHE A 1 88 ? 10.988 0.205 -11.345 1.00 94.44 88 PHE A CA 1
ATOM 675 C C . PHE A 1 88 ? 10.593 0.202 -12.821 1.00 94.44 88 PHE A C 1
ATOM 677 O O . PHE A 1 88 ? 9.419 -0.022 -13.134 1.00 94.44 88 PHE A O 1
ATOM 684 N N . ASP A 1 89 ? 11.549 0.481 -13.699 1.00 91.00 89 ASP A N 1
ATOM 685 C CA . ASP A 1 89 ? 11.338 0.552 -15.143 1.00 91.00 89 ASP A CA 1
ATOM 686 C C . ASP A 1 89 ? 12.660 0.282 -15.862 1.00 91.00 89 ASP A C 1
ATOM 688 O O . ASP A 1 89 ? 13.687 0.857 -15.501 1.00 91.00 89 ASP A O 1
ATOM 692 N N . ASP A 1 90 ? 12.623 -0.608 -16.846 1.00 90.06 90 ASP A N 1
ATOM 693 C CA . ASP A 1 90 ? 13.716 -0.865 -17.780 1.00 90.06 90 ASP A CA 1
ATOM 694 C C . ASP A 1 90 ? 13.128 -1.493 -19.055 1.00 90.06 90 ASP A C 1
ATOM 696 O O . ASP A 1 90 ? 12.101 -2.180 -19.007 1.00 90.06 90 ASP A O 1
ATOM 700 N N . ASP A 1 91 ? 13.766 -1.248 -20.200 1.00 86.50 91 ASP A N 1
ATOM 701 C CA . ASP A 1 91 ? 13.362 -1.835 -21.481 1.00 86.50 91 ASP A CA 1
ATOM 702 C C . ASP A 1 91 ? 13.701 -3.337 -21.547 1.00 86.50 91 ASP A C 1
ATOM 704 O O . ASP A 1 91 ? 13.061 -4.087 -22.294 1.00 86.50 91 ASP A O 1
ATOM 708 N N . ASP A 1 92 ? 14.711 -3.779 -20.790 1.00 87.69 92 ASP A N 1
ATOM 709 C CA . ASP A 1 92 ? 15.089 -5.181 -20.652 1.00 87.69 92 ASP A CA 1
ATOM 710 C C . ASP A 1 92 ? 14.305 -5.846 -19.508 1.00 87.69 92 ASP A C 1
ATOM 712 O O . ASP A 1 92 ? 14.363 -5.437 -18.347 1.00 87.69 92 ASP A O 1
ATOM 716 N N . GLU A 1 93 ? 13.556 -6.901 -19.841 1.00 85.56 93 GLU A N 1
ATOM 717 C CA . GLU A 1 93 ? 12.691 -7.605 -18.889 1.00 85.56 93 GLU A CA 1
ATOM 718 C C . GLU A 1 93 ? 13.483 -8.255 -17.745 1.00 85.56 93 GLU A C 1
ATOM 720 O O . GLU A 1 93 ? 13.011 -8.250 -16.607 1.00 85.56 93 GLU A O 1
ATOM 725 N N . ASP A 1 94 ? 14.683 -8.780 -18.011 1.00 86.75 94 ASP A N 1
ATOM 726 C CA . ASP A 1 94 ? 15.499 -9.421 -16.978 1.00 86.75 94 ASP A CA 1
ATOM 727 C C . ASP A 1 94 ? 16.005 -8.366 -15.978 1.00 86.75 94 ASP A C 1
ATOM 729 O O . ASP A 1 94 ? 15.922 -8.578 -14.765 1.00 86.75 94 ASP A O 1
ATOM 733 N N . ILE A 1 95 ? 16.420 -7.191 -16.470 1.00 90.94 95 ILE A N 1
ATOM 734 C CA . ILE A 1 95 ? 16.818 -6.055 -15.620 1.00 90.94 95 ILE A CA 1
ATOM 735 C C . ILE A 1 95 ? 15.622 -5.541 -14.811 1.00 90.94 95 ILE A C 1
ATOM 737 O O . ILE A 1 95 ? 15.735 -5.329 -13.603 1.00 90.94 95 ILE A O 1
ATOM 741 N N . LEU A 1 96 ? 14.448 -5.394 -15.430 1.00 89.62 96 LEU A N 1
ATOM 742 C CA . LEU A 1 96 ? 13.234 -4.976 -14.728 1.00 89.62 96 LEU A CA 1
ATOM 743 C C . LEU A 1 96 ? 12.869 -5.943 -13.589 1.00 89.62 96 LEU A C 1
ATOM 745 O O . LEU A 1 96 ? 12.509 -5.508 -12.493 1.00 89.62 96 LEU A O 1
ATOM 749 N N . ILE A 1 97 ? 12.976 -7.255 -13.817 1.00 88.31 97 ILE A N 1
ATOM 750 C CA . ILE A 1 97 ? 12.729 -8.271 -12.784 1.00 88.31 97 ILE A CA 1
ATOM 751 C C . ILE A 1 97 ? 13.742 -8.144 -11.638 1.00 88.31 97 ILE A C 1
ATOM 753 O O . ILE A 1 97 ? 13.350 -8.271 -10.471 1.00 88.31 97 ILE A O 1
ATOM 757 N N . GLU A 1 98 ? 15.017 -7.883 -11.939 1.00 91.81 98 GLU A N 1
ATOM 758 C CA . GLU A 1 98 ? 16.050 -7.622 -10.929 1.00 91.81 98 GLU A CA 1
ATOM 759 C C . GLU A 1 98 ? 15.697 -6.386 -10.088 1.00 91.81 98 GLU A C 1
ATOM 761 O O . GLU A 1 98 ? 15.617 -6.495 -8.862 1.00 91.81 98 GLU A O 1
ATOM 766 N N . LEU A 1 99 ? 15.357 -5.260 -10.725 1.00 94.31 99 LEU A N 1
ATOM 767 C CA . LEU A 1 99 ? 14.950 -4.021 -10.048 1.00 94.31 99 LEU A CA 1
ATOM 768 C C . LEU A 1 99 ? 13.727 -4.225 -9.142 1.00 94.31 99 LEU A C 1
ATOM 770 O O . LEU A 1 99 ? 13.734 -3.814 -7.980 1.00 94.31 99 LEU A O 1
ATOM 774 N N . ILE A 1 100 ? 12.693 -4.910 -9.643 1.00 93.50 100 ILE A N 1
ATOM 775 C CA . ILE A 1 100 ? 11.491 -5.251 -8.868 1.00 93.50 100 ILE A CA 1
ATOM 776 C C . ILE A 1 100 ? 11.857 -6.117 -7.655 1.00 93.50 100 ILE A C 1
ATOM 778 O O . ILE A 1 100 ? 11.322 -5.919 -6.564 1.00 93.50 100 ILE A O 1
ATOM 782 N N . THR A 1 101 ? 12.763 -7.081 -7.826 1.00 91.00 101 THR A N 1
ATOM 783 C CA . THR A 1 101 ? 13.166 -8.010 -6.762 1.00 91.00 101 THR A CA 1
ATOM 784 C C . THR A 1 101 ? 14.016 -7.332 -5.687 1.00 91.00 101 THR A C 1
ATOM 786 O O . THR A 1 101 ? 13.848 -7.634 -4.503 1.00 91.00 101 THR A O 1
ATOM 789 N N . GLU A 1 102 ? 14.906 -6.417 -6.077 1.00 94.56 102 GLU A N 1
ATOM 790 C CA . GLU A 1 102 ? 15.693 -5.599 -5.149 1.00 94.56 102 GLU A CA 1
ATOM 791 C C . GLU A 1 102 ? 14.829 -4.570 -4.417 1.00 94.56 102 GLU A C 1
ATOM 793 O O . GLU A 1 102 ? 15.065 -4.291 -3.239 1.00 94.56 102 GLU A O 1
ATOM 798 N N . ALA A 1 103 ? 13.809 -4.045 -5.101 1.00 95.69 103 ALA A N 1
ATOM 799 C CA . ALA A 1 103 ? 12.852 -3.074 -4.585 1.00 95.69 103 ALA A CA 1
ATOM 800 C C . ALA A 1 103 ? 13.509 -1.817 -3.981 1.00 95.69 103 ALA A C 1
ATOM 802 O O . ALA A 1 103 ? 13.009 -1.229 -3.017 1.00 95.69 103 ALA A O 1
ATOM 803 N N . TYR A 1 104 ? 14.662 -1.416 -4.519 1.00 95.62 104 TYR A N 1
ATOM 804 C CA . TYR A 1 104 ? 15.411 -0.267 -4.028 1.00 95.62 104 TYR A CA 1
ATOM 805 C C . TYR A 1 104 ? 14.838 1.046 -4.575 1.00 95.62 104 TYR A C 1
ATOM 807 O O . TYR A 1 104 ? 14.624 1.186 -5.773 1.00 95.62 104 TYR A O 1
ATOM 815 N N . ILE A 1 105 ? 14.626 2.024 -3.689 1.00 96.06 105 ILE A N 1
ATOM 816 C CA . ILE A 1 105 ? 14.201 3.385 -4.040 1.00 96.06 105 ILE A CA 1
ATOM 817 C C . ILE A 1 105 ? 15.180 4.374 -3.413 1.00 96.06 105 ILE A C 1
ATOM 819 O O . ILE A 1 105 ? 15.377 4.376 -2.192 1.00 96.06 105 ILE A O 1
ATOM 823 N N . ASP A 1 106 ? 15.758 5.242 -4.241 1.00 95.44 106 ASP A N 1
ATOM 824 C CA . ASP A 1 106 ? 16.646 6.304 -3.783 1.00 95.44 106 ASP A CA 1
ATOM 825 C C . ASP A 1 106 ? 15.858 7.547 -3.348 1.00 95.44 106 ASP A C 1
ATOM 827 O O . ASP A 1 106 ? 15.535 8.439 -4.131 1.00 95.44 106 ASP A O 1
ATOM 831 N N . PHE A 1 107 ? 15.580 7.632 -2.049 1.00 96.56 107 PHE A N 1
ATOM 832 C CA . PHE A 1 107 ? 14.922 8.796 -1.454 1.00 96.56 107 PHE A CA 1
ATOM 833 C C . PHE A 1 107 ? 15.820 10.036 -1.325 1.00 96.56 107 PHE A C 1
ATOM 835 O O . PHE A 1 107 ? 15.356 11.058 -0.805 1.00 96.56 107 PHE A O 1
ATOM 842 N N . THR A 1 108 ? 17.089 9.957 -1.741 1.00 95.50 108 THR A N 1
ATOM 843 C CA . THR A 1 108 ? 17.995 11.111 -1.793 1.00 95.50 108 THR A CA 1
ATOM 844 C C . THR A 1 108 ? 17.843 11.925 -3.076 1.00 95.50 108 THR A C 1
ATOM 846 O O . THR A 1 108 ? 18.290 13.076 -3.102 1.00 95.50 108 THR A O 1
ATOM 849 N N . ASP A 1 109 ? 17.157 11.387 -4.093 1.00 94.56 109 ASP A N 1
ATOM 850 C CA . ASP A 1 109 ? 16.867 12.119 -5.323 1.00 94.56 109 ASP A CA 1
ATOM 851 C C . ASP A 1 109 ? 16.055 13.405 -5.025 1.00 94.56 109 ASP A C 1
ATOM 853 O O . ASP A 1 109 ? 15.100 13.372 -4.232 1.00 94.56 109 ASP A O 1
ATOM 857 N N . PRO A 1 110 ? 16.400 14.557 -5.640 1.00 94.94 110 PRO A N 1
ATOM 858 C CA . PRO A 1 110 ? 15.687 15.821 -5.460 1.00 94.94 110 PRO A CA 1
ATOM 859 C C . PRO A 1 110 ? 14.164 15.755 -5.642 1.00 94.94 110 PRO A C 1
ATOM 861 O O . PRO A 1 110 ? 13.456 16.546 -5.012 1.00 94.94 110 PRO A O 1
ATOM 864 N N . MET A 1 111 ? 13.642 14.823 -6.445 1.00 94.12 111 MET A N 1
ATOM 865 C CA . MET A 1 111 ? 12.202 14.603 -6.621 1.00 94.12 111 MET A CA 1
ATOM 866 C C . MET A 1 111 ? 11.481 14.319 -5.290 1.00 94.12 111 MET A C 1
ATOM 868 O O . MET A 1 111 ? 10.326 14.702 -5.096 1.00 94.12 111 MET A O 1
ATOM 872 N N . TRP A 1 112 ? 12.182 13.714 -4.326 1.00 96.62 112 TRP A N 1
ATOM 873 C CA . TRP A 1 112 ? 11.657 13.344 -3.014 1.00 96.62 112 TRP A CA 1
ATOM 874 C C . TRP A 1 112 ? 11.738 14.463 -1.975 1.00 96.62 112 TRP A C 1
ATOM 876 O O . TRP A 1 112 ? 11.254 14.287 -0.851 1.00 96.62 112 TRP A O 1
ATOM 886 N N . ALA A 1 113 ? 12.331 15.614 -2.308 1.00 94.94 113 ALA A N 1
ATOM 887 C CA . ALA A 1 113 ? 12.533 16.713 -1.362 1.00 94.94 113 ALA A CA 1
ATOM 888 C C . ALA A 1 113 ? 11.211 17.302 -0.834 1.00 94.94 113 ALA A C 1
ATOM 890 O O . ALA A 1 113 ? 11.149 17.758 0.306 1.00 94.94 113 ALA A O 1
ATOM 891 N N . GLY A 1 114 ? 10.146 17.274 -1.644 1.00 95.38 114 GLY A N 1
ATOM 892 C CA . GLY A 1 114 ? 8.814 17.768 -1.271 1.00 95.38 114 GLY A CA 1
ATOM 893 C C . GLY A 1 114 ? 7.906 16.736 -0.592 1.00 95.38 114 GLY A C 1
ATOM 894 O O . GLY A 1 114 ? 6.806 17.082 -0.164 1.00 95.38 114 GLY A O 1
ATOM 895 N N . ILE A 1 115 ? 8.336 15.476 -0.497 1.00 97.31 115 ILE A N 1
ATOM 896 C CA . ILE A 1 115 ? 7.521 14.367 0.006 1.00 97.31 115 ILE A CA 1
ATOM 897 C C . ILE A 1 115 ? 7.904 14.084 1.463 1.00 97.31 115 ILE A C 1
ATOM 899 O O . ILE A 1 115 ? 9.079 13.947 1.795 1.00 97.31 115 ILE A O 1
ATOM 903 N N . SER A 1 116 ? 6.906 13.983 2.344 1.00 97.19 116 SER A N 1
ATOM 904 C CA . SER A 1 116 ? 7.117 13.744 3.779 1.00 97.19 116 SER A CA 1
ATOM 905 C C . SER A 1 116 ? 7.755 12.383 4.066 1.00 97.19 116 SER A C 1
ATOM 907 O O . SER A 1 116 ? 7.378 11.392 3.440 1.00 97.19 116 SER A O 1
ATOM 909 N N . ASP A 1 117 ? 8.595 12.298 5.098 1.00 96.88 117 ASP A N 1
ATOM 910 C CA . ASP A 1 117 ? 9.242 11.041 5.507 1.00 96.88 117 ASP A CA 1
ATOM 911 C C . ASP A 1 117 ? 8.243 9.931 5.867 1.00 96.88 117 ASP A C 1
ATOM 913 O O . ASP A 1 117 ? 8.483 8.767 5.569 1.00 96.88 117 ASP A O 1
ATOM 917 N N . THR A 1 118 ? 7.074 10.271 6.421 1.00 97.25 118 THR A N 1
ATOM 918 C CA . THR A 1 118 ? 6.016 9.285 6.708 1.00 97.25 118 THR A CA 1
ATOM 919 C C . THR A 1 118 ? 5.381 8.702 5.444 1.00 97.25 118 THR A C 1
ATOM 921 O O . THR A 1 118 ? 4.924 7.562 5.469 1.00 97.25 118 THR A O 1
ATOM 924 N N . ALA A 1 119 ? 5.356 9.448 4.334 1.00 97.88 119 ALA A N 1
ATOM 925 C CA . ALA A 1 119 ? 4.906 8.927 3.042 1.00 97.88 119 ALA A CA 1
ATOM 926 C C . ALA A 1 119 ? 5.940 7.958 2.457 1.00 97.88 119 ALA A C 1
ATOM 928 O O . ALA A 1 119 ? 5.567 6.910 1.940 1.00 97.88 119 ALA A O 1
ATOM 929 N N . LYS A 1 120 ? 7.232 8.295 2.581 1.00 98.25 120 LYS A N 1
ATOM 930 C CA . LYS A 1 120 ? 8.352 7.446 2.146 1.00 98.25 120 LYS A CA 1
ATOM 931 C C . LYS A 1 120 ? 8.391 6.135 2.934 1.00 98.25 120 LYS A C 1
ATOM 933 O O . LYS A 1 120 ? 8.477 5.073 2.330 1.00 98.25 120 LYS A O 1
ATOM 938 N N . ASP A 1 121 ? 8.232 6.201 4.258 1.00 98.31 121 ASP A N 1
ATOM 939 C CA . ASP A 1 121 ? 8.166 5.020 5.133 1.00 98.31 121 ASP A CA 1
ATOM 940 C C . ASP A 1 121 ? 6.962 4.124 4.802 1.00 98.31 121 ASP A C 1
ATOM 942 O O . ASP A 1 121 ? 7.112 2.906 4.689 1.00 98.31 121 ASP A O 1
ATOM 946 N N . LEU A 1 122 ? 5.779 4.708 4.556 1.00 98.50 122 LEU A N 1
ATOM 947 C CA . LEU A 1 122 ? 4.620 3.934 4.100 1.00 98.50 122 LEU A CA 1
ATOM 948 C C . LEU A 1 122 ? 4.913 3.250 2.763 1.00 98.50 122 LEU A C 1
ATOM 950 O O . LEU A 1 122 ? 4.641 2.061 2.612 1.00 98.50 122 LEU A O 1
ATOM 954 N N . LEU A 1 123 ? 5.465 3.993 1.801 1.00 98.50 123 LEU A N 1
ATOM 955 C CA . LEU A 1 123 ? 5.783 3.477 0.476 1.00 98.50 123 LEU A CA 1
ATOM 956 C C . LEU A 1 123 ? 6.757 2.294 0.552 1.00 98.50 123 LEU A C 1
ATOM 958 O O . LEU A 1 123 ? 6.502 1.269 -0.076 1.00 98.50 123 LEU A O 1
ATOM 962 N N . GLN A 1 124 ? 7.800 2.391 1.381 1.00 97.81 124 GLN A N 1
ATOM 963 C CA . GLN A 1 124 ? 8.711 1.277 1.662 1.00 97.81 124 GLN A CA 1
ATOM 964 C C . GLN A 1 124 ? 7.980 0.070 2.267 1.00 97.81 124 GLN A C 1
ATOM 966 O O . GLN A 1 124 ? 8.252 -1.066 1.893 1.00 97.81 124 GLN A O 1
ATOM 971 N N . GLY A 1 125 ? 7.021 0.292 3.170 1.00 97.81 125 GLY A N 1
ATOM 972 C CA . GLY A 1 125 ? 6.215 -0.786 3.749 1.00 97.81 125 GLY A CA 1
ATOM 973 C C . GLY A 1 125 ? 5.286 -1.482 2.746 1.00 97.81 125 GLY A C 1
ATOM 974 O O . GLY A 1 125 ? 5.044 -2.688 2.861 1.00 97.81 125 GLY A O 1
ATOM 975 N N . LEU A 1 126 ? 4.767 -0.745 1.757 1.00 98.25 126 LEU A N 1
ATOM 976 C CA . LEU A 1 126 ? 3.950 -1.286 0.664 1.00 98.25 126 LEU A CA 1
ATOM 977 C C . LEU A 1 126 ? 4.803 -2.029 -0.379 1.00 98.25 126 LEU A C 1
ATOM 979 O O . LEU A 1 126 ? 4.378 -3.071 -0.875 1.00 98.25 126 LEU A O 1
ATOM 983 N N . LEU A 1 127 ? 6.003 -1.517 -0.668 1.00 97.94 127 LEU A N 1
ATOM 984 C CA . LEU A 1 127 ? 6.972 -2.068 -1.624 1.00 97.94 127 LEU A CA 1
ATOM 985 C C . LEU A 1 127 ? 8.044 -2.952 -0.966 1.00 97.94 127 LEU A C 1
ATOM 987 O O . LEU A 1 127 ? 9.124 -3.145 -1.508 1.00 97.94 127 LEU A O 1
ATOM 991 N N . GLU A 1 128 ? 7.759 -3.536 0.198 1.00 97.19 128 GLU A N 1
ATOM 992 C CA . GLU A 1 128 ? 8.666 -4.502 0.822 1.00 97.19 128 GLU A CA 1
ATOM 993 C C . GLU A 1 128 ? 8.652 -5.814 0.004 1.00 97.19 128 GLU A C 1
ATOM 995 O O . GLU A 1 128 ? 7.590 -6.438 -0.160 1.00 97.19 128 GLU A O 1
ATOM 1000 N N . PRO A 1 129 ? 9.805 -6.256 -0.535 1.00 94.12 129 PRO A N 1
ATOM 1001 C CA . PRO A 1 129 ? 9.865 -7.370 -1.478 1.00 94.12 129 PRO A CA 1
ATOM 1002 C C . PRO A 1 129 ? 9.510 -8.703 -0.825 1.00 94.12 129 PRO A C 1
ATOM 1004 O O . PRO A 1 129 ? 8.937 -9.575 -1.476 1.00 94.12 129 PRO A O 1
ATOM 1007 N N . ASN A 1 130 ? 9.768 -8.870 0.477 1.00 91.75 130 ASN A N 1
ATOM 1008 C CA . ASN A 1 130 ? 9.335 -10.061 1.191 1.00 91.75 130 ASN A CA 1
ATOM 1009 C C . ASN A 1 130 ? 7.844 -9.950 1.567 1.00 91.75 130 ASN A C 1
ATOM 1011 O O . ASN A 1 130 ? 7.507 -9.222 2.505 1.00 91.75 130 ASN A O 1
ATOM 1015 N N . PRO A 1 131 ? 6.932 -10.743 0.967 1.00 90.56 131 PRO A N 1
ATOM 1016 C CA . PRO A 1 131 ? 5.496 -10.634 1.238 1.00 90.56 131 PRO A CA 1
ATOM 1017 C C . PRO A 1 131 ? 5.116 -10.956 2.689 1.00 90.56 131 PRO A C 1
ATOM 1019 O O . PRO A 1 131 ? 4.021 -10.613 3.123 1.00 90.56 131 PRO A O 1
ATOM 1022 N N . LYS A 1 132 ? 5.995 -11.616 3.459 1.00 88.62 132 LYS A N 1
ATOM 1023 C CA . LYS A 1 132 ? 5.781 -11.846 4.897 1.00 88.62 132 LYS A CA 1
ATOM 1024 C C . LYS A 1 132 ? 6.091 -10.618 5.747 1.00 88.62 132 LYS A C 1
ATOM 1026 O O . LYS A 1 132 ? 5.613 -10.562 6.873 1.00 88.62 132 LYS A O 1
ATOM 1031 N N . ARG A 1 133 ? 6.916 -9.695 5.248 1.00 91.44 133 ARG A N 1
ATOM 1032 C CA . ARG A 1 133 ? 7.270 -8.430 5.908 1.00 91.44 133 ARG A CA 1
ATOM 1033 C C . ARG A 1 133 ? 6.459 -7.249 5.386 1.00 91.44 133 ARG A C 1
ATOM 1035 O O . ARG A 1 133 ? 6.273 -6.288 6.125 1.00 91.44 133 ARG A O 1
ATOM 1042 N N . ARG A 1 134 ? 5.954 -7.353 4.153 1.00 95.69 134 ARG A N 1
ATOM 1043 C CA . ARG A 1 134 ? 5.108 -6.345 3.514 1.00 95.69 134 ARG A CA 1
ATOM 1044 C C . ARG A 1 134 ? 3.894 -6.020 4.366 1.00 95.69 134 ARG A C 1
ATOM 1046 O O . ARG A 1 134 ? 3.277 -6.915 4.953 1.00 95.69 134 ARG A O 1
ATOM 1053 N N . LEU A 1 135 ? 3.545 -4.736 4.403 1.00 95.75 135 LEU A N 1
ATOM 1054 C CA . LEU A 1 135 ? 2.322 -4.314 5.057 1.00 95.75 135 LEU A CA 1
ATOM 1055 C C . LEU A 1 135 ? 1.112 -4.990 4.400 1.00 95.75 135 LEU A C 1
ATOM 1057 O O . LEU A 1 135 ? 1.058 -5.230 3.197 1.00 95.75 135 LEU A O 1
ATOM 1061 N N . THR A 1 136 ? 0.100 -5.282 5.199 1.00 93.69 136 THR A N 1
ATOM 1062 C CA . THR A 1 136 ? -1.249 -5.573 4.726 1.00 93.69 136 THR A CA 1
ATOM 1063 C C . THR A 1 136 ? -1.999 -4.263 4.501 1.00 93.69 136 THR A C 1
ATOM 1065 O O . THR A 1 136 ? -1.668 -3.232 5.085 1.00 93.69 136 THR A O 1
ATOM 1068 N N . ALA A 1 137 ? -3.081 -4.292 3.721 1.00 92.12 137 ALA A N 1
ATOM 1069 C CA . ALA A 1 137 ? -3.932 -3.111 3.558 1.00 92.12 137 ALA A CA 1
ATOM 1070 C C . ALA A 1 137 ? -4.509 -2.603 4.898 1.00 92.12 137 ALA A C 1
ATOM 1072 O O . ALA A 1 137 ? -4.725 -1.407 5.063 1.00 92.12 137 ALA A O 1
ATOM 1073 N N . ALA A 1 138 ? -4.747 -3.502 5.862 1.00 88.88 138 ALA A N 1
ATOM 1074 C CA . ALA A 1 138 ? -5.182 -3.123 7.205 1.00 88.88 138 ALA A CA 1
ATOM 1075 C C . ALA A 1 138 ? -4.070 -2.359 7.943 1.00 88.88 138 ALA A C 1
ATOM 1077 O O . ALA A 1 138 ? -4.303 -1.244 8.399 1.00 88.88 138 ALA A O 1
ATOM 1078 N N . GLN A 1 139 ? -2.855 -2.913 7.971 1.00 90.25 139 GLN A N 1
ATOM 1079 C CA . GLN A 1 139 ? -1.674 -2.256 8.538 1.00 90.25 139 GLN A CA 1
ATOM 1080 C C . GLN A 1 139 ? -1.424 -0.873 7.937 1.00 90.25 139 GLN A C 1
ATOM 1082 O O . GLN A 1 139 ? -1.252 0.090 8.675 1.00 90.25 139 GLN A O 1
ATOM 1087 N N . ALA A 1 140 ? -1.448 -0.765 6.608 1.00 94.44 140 ALA A N 1
ATOM 1088 C CA . ALA A 1 140 ? -1.193 0.484 5.900 1.00 94.44 140 ALA A CA 1
ATOM 1089 C C . ALA A 1 140 ? -2.140 1.616 6.336 1.00 94.44 140 ALA A C 1
ATOM 1091 O O . ALA A 1 140 ? -1.699 2.749 6.485 1.00 94.44 140 ALA A O 1
ATOM 1092 N N . LEU A 1 141 ? -3.416 1.317 6.610 1.00 90.88 141 LEU A N 1
ATOM 1093 C CA . LEU A 1 141 ? -4.393 2.310 7.080 1.00 90.88 141 LEU A CA 1
ATOM 1094 C C . LEU A 1 141 ? -4.119 2.825 8.502 1.00 90.88 141 LEU A C 1
ATOM 1096 O O . LEU A 1 141 ? -4.636 3.873 8.880 1.00 90.88 141 LEU A O 1
ATOM 1100 N N . GLU A 1 142 ? -3.319 2.113 9.295 1.00 86.38 142 GLU A N 1
ATOM 1101 C CA . GLU A 1 142 ? -2.921 2.547 10.640 1.00 86.38 142 GLU A CA 1
ATOM 1102 C C . GLU A 1 142 ? -1.639 3.381 10.641 1.00 86.38 142 GLU A C 1
ATOM 1104 O O . GLU A 1 142 ? -1.279 3.944 11.677 1.00 86.38 142 GLU A O 1
ATOM 1109 N N . HIS A 1 143 ? -0.970 3.480 9.492 1.00 92.75 143 HIS A N 1
ATOM 1110 C CA . HIS A 1 143 ? 0.313 4.143 9.344 1.00 92.75 143 HIS A CA 1
ATOM 1111 C C . HIS A 1 143 ? 0.260 5.627 9.713 1.00 92.75 143 HIS A C 1
ATOM 1113 O O . HIS A 1 143 ? -0.729 6.321 9.452 1.00 92.75 143 HIS A O 1
ATOM 1119 N N . ALA A 1 144 ? 1.375 6.135 10.240 1.00 89.81 144 ALA A N 1
ATOM 1120 C CA . ALA A 1 144 ? 1.555 7.523 10.651 1.00 89.81 144 ALA A CA 1
ATOM 1121 C C . ALA A 1 144 ? 1.179 8.542 9.561 1.00 89.81 144 ALA A C 1
ATOM 1123 O O . ALA A 1 144 ? 0.759 9.653 9.878 1.00 89.81 144 ALA A O 1
ATOM 1124 N N . TRP A 1 145 ? 1.304 8.167 8.282 1.00 95.31 145 TRP A N 1
ATOM 1125 C CA . TRP A 1 145 ? 0.931 9.016 7.144 1.00 95.31 145 TRP A CA 1
ATOM 1126 C C . TRP A 1 145 ? -0.572 9.329 7.092 1.00 95.31 145 TRP A C 1
ATOM 1128 O O . TRP A 1 145 ? -0.943 10.447 6.752 1.00 95.31 145 TRP A O 1
ATOM 1138 N N . PHE A 1 146 ? -1.428 8.382 7.491 1.00 89.19 146 PHE A N 1
ATOM 1139 C CA . PHE A 1 146 ? -2.877 8.589 7.562 1.00 89.19 146 PHE A CA 1
ATOM 1140 C C . PHE A 1 146 ? -3.333 9.066 8.943 1.00 89.19 146 PHE A C 1
ATOM 1142 O O . PHE A 1 146 ? -4.203 9.926 9.052 1.00 89.19 146 PHE A O 1
ATOM 1149 N N . THR A 1 147 ? -2.767 8.506 10.013 1.00 84.88 147 THR A N 1
ATOM 1150 C CA . THR A 1 147 ? -3.281 8.706 11.379 1.00 84.88 147 THR A CA 1
ATOM 1151 C C . THR A 1 147 ? -2.633 9.884 12.110 1.00 84.88 147 THR A C 1
ATOM 1153 O O . THR A 1 147 ? -3.206 10.419 13.066 1.00 84.88 147 THR A O 1
ATOM 1156 N N . GLY A 1 148 ? -1.429 10.293 11.698 1.00 79.62 148 GLY A N 1
ATOM 1157 C CA . GLY A 1 148 ? -0.576 11.236 12.426 1.00 79.62 148 GLY A CA 1
ATOM 1158 C C . GLY A 1 148 ? 0.097 10.648 13.676 1.00 79.62 148 GLY A C 1
ATOM 1159 O O . GLY A 1 148 ? 0.831 11.364 14.359 1.00 79.62 148 GLY A O 1
ATOM 1160 N N . GLN A 1 149 ? -0.122 9.364 13.989 1.00 78.56 149 GLN A N 1
ATOM 1161 C CA . GLN A 1 149 ? 0.514 8.676 15.117 1.00 78.56 149 GLN A CA 1
ATOM 1162 C C . GLN A 1 149 ? 1.969 8.355 14.761 1.00 78.56 149 GLN A C 1
ATOM 1164 O O . GLN A 1 149 ? 2.243 7.376 14.079 1.00 78.56 149 GLN A O 1
ATOM 1169 N N . LYS A 1 150 ? 2.919 9.192 15.201 1.00 80.19 150 LYS A N 1
ATOM 1170 C CA . LYS A 1 150 ? 4.342 9.105 14.800 1.00 80.19 150 LYS A CA 1
ATOM 1171 C C . LYS A 1 150 ? 5.017 7.761 15.104 1.00 80.19 150 LYS A C 1
ATOM 1173 O O . LYS A 1 150 ? 6.008 7.436 14.463 1.00 80.19 150 LYS A O 1
ATOM 1178 N N . SER A 1 151 ? 4.504 7.013 16.075 1.00 78.81 151 SER A N 1
ATOM 1179 C CA . SER A 1 151 ? 4.953 5.663 16.431 1.00 78.81 151 SER A CA 1
ATOM 1180 C C . SER A 1 151 ? 4.571 4.598 15.400 1.00 78.81 151 SER A C 1
ATOM 1182 O O . SER A 1 151 ? 5.189 3.540 15.349 1.00 78.81 151 SER A O 1
ATOM 1184 N N . HIS A 1 152 ? 3.561 4.846 14.565 1.00 84.81 152 HIS A N 1
ATOM 1185 C CA . HIS A 1 152 ? 3.033 3.871 13.611 1.00 84.81 152 HIS A CA 1
ATOM 1186 C C . HIS A 1 152 ? 3.822 3.878 12.300 1.00 84.81 152 HIS A C 1
ATOM 1188 O O . HIS A 1 152 ? 3.298 4.250 11.249 1.00 84.81 152 HIS A O 1
ATOM 1194 N N . THR A 1 153 ? 5.089 3.483 12.380 1.00 92.00 153 THR A N 1
ATOM 1195 C CA . THR A 1 153 ? 5.938 3.237 11.214 1.00 92.00 153 THR A CA 1
ATOM 1196 C C . THR A 1 153 ? 5.623 1.880 10.595 1.00 92.00 153 THR A C 1
ATOM 1198 O O . THR A 1 153 ? 5.031 0.999 11.233 1.00 92.00 153 THR A O 1
ATOM 1201 N N . SER A 1 154 ? 6.054 1.671 9.354 1.00 92.00 154 SER A N 1
ATOM 1202 C CA . SER A 1 154 ? 5.913 0.379 8.668 1.00 92.00 154 SER A CA 1
ATOM 1203 C C . SER A 1 154 ? 6.468 -0.783 9.505 1.00 92.00 154 SER A C 1
ATOM 1205 O O . SER A 1 154 ? 5.834 -1.826 9.684 1.00 92.00 154 SER A O 1
ATOM 1207 N N . ASP A 1 155 ? 7.640 -0.578 10.095 1.00 88.44 155 ASP A N 1
ATOM 1208 C CA . ASP A 1 155 ? 8.363 -1.577 10.875 1.00 88.44 155 ASP A CA 1
ATOM 1209 C C . ASP A 1 155 ? 7.702 -1.882 12.239 1.00 88.44 155 ASP A C 1
ATOM 1211 O O . ASP A 1 155 ? 7.605 -3.048 12.645 1.00 88.44 155 ASP A O 1
ATOM 1215 N N . THR A 1 156 ? 7.178 -0.871 12.943 1.00 85.44 156 THR A N 1
ATOM 1216 C CA . THR A 1 156 ? 6.474 -1.087 14.221 1.00 85.44 156 THR A CA 1
ATOM 1217 C C . THR A 1 156 ? 5.140 -1.794 14.007 1.00 85.44 156 THR A C 1
ATOM 1219 O O . THR A 1 156 ? 4.843 -2.765 14.713 1.00 85.44 156 THR A O 1
ATOM 1222 N N . LEU A 1 157 ? 4.378 -1.394 12.984 1.00 86.19 157 LEU A N 1
ATOM 1223 C CA . LEU A 1 157 ? 3.110 -2.025 12.619 1.00 86.19 157 LEU A CA 1
ATOM 1224 C C . LEU A 1 157 ? 3.297 -3.479 12.187 1.00 86.19 157 LEU A C 1
ATOM 1226 O O . LEU A 1 157 ? 2.520 -4.344 12.609 1.00 86.19 157 LEU A O 1
ATOM 1230 N N . HIS A 1 158 ? 4.335 -3.768 11.396 1.00 84.88 158 HIS A N 1
ATOM 1231 C CA . HIS A 1 158 ? 4.670 -5.135 11.009 1.00 84.88 158 HIS A CA 1
ATOM 1232 C C . HIS A 1 158 ? 4.976 -6.000 12.242 1.00 84.88 158 HIS A C 1
ATOM 1234 O O . HIS A 1 158 ? 4.361 -7.053 12.433 1.00 84.88 158 HIS A O 1
ATOM 1240 N N . ARG A 1 159 ? 5.867 -5.536 13.132 1.00 81.75 159 ARG A N 1
ATOM 1241 C CA . ARG A 1 159 ? 6.212 -6.265 14.364 1.00 81.75 159 ARG A CA 1
ATOM 1242 C C . ARG A 1 159 ? 5.014 -6.504 15.273 1.00 81.75 159 ARG A C 1
ATOM 1244 O O . ARG A 1 159 ? 4.889 -7.595 15.831 1.00 81.75 159 ARG A O 1
ATOM 1251 N N . ALA A 1 160 ? 4.158 -5.500 15.444 1.00 75.69 160 ALA A N 1
ATOM 1252 C CA . ALA A 1 160 ? 2.976 -5.604 16.289 1.00 75.69 160 ALA A CA 1
ATOM 1253 C C . ALA A 1 160 ? 2.049 -6.726 15.796 1.00 75.69 160 ALA A C 1
ATOM 1255 O O . ALA A 1 160 ? 1.678 -7.608 16.575 1.00 75.69 160 ALA A O 1
ATOM 1256 N N . HIS A 1 161 ? 1.736 -6.744 14.496 1.00 74.50 161 HIS A N 1
ATOM 1257 C CA . HIS A 1 161 ? 0.889 -7.777 13.889 1.00 74.50 161 HIS A CA 1
ATOM 1258 C C . HIS A 1 161 ? 1.542 -9.153 13.908 1.00 74.50 161 HIS A C 1
ATOM 1260 O O . HIS A 1 161 ? 0.896 -10.106 14.329 1.00 74.50 161 HIS A O 1
ATOM 1266 N N . ALA A 1 162 ? 2.827 -9.262 13.555 1.00 76.12 162 ALA A N 1
ATOM 1267 C CA . ALA A 1 162 ? 3.545 -10.535 13.592 1.00 76.12 162 ALA A CA 1
ATOM 1268 C C . ALA A 1 162 ? 3.551 -11.144 15.005 1.00 76.12 162 ALA A C 1
ATOM 1270 O O . ALA A 1 162 ? 3.352 -12.349 15.180 1.00 76.12 162 ALA A O 1
ATOM 1271 N N . ARG A 1 163 ? 3.727 -10.308 16.037 1.00 74.12 163 ARG A N 1
ATOM 1272 C CA . ARG A 1 163 ? 3.646 -10.739 17.437 1.00 74.12 163 ARG A CA 1
ATOM 1273 C C . ARG A 1 163 ? 2.245 -11.228 17.792 1.00 74.12 163 ARG A C 1
ATOM 1275 O O . ARG A 1 163 ? 2.127 -12.241 18.481 1.00 74.12 163 ARG A O 1
ATOM 1282 N N . LEU A 1 164 ? 1.197 -10.537 17.345 1.00 68.44 164 LEU A N 1
ATOM 1283 C CA . LEU A 1 164 ? -0.167 -10.962 17.639 1.00 68.44 164 LEU A CA 1
ATOM 1284 C C . LEU A 1 164 ? -0.563 -12.231 16.878 1.00 68.44 164 LEU A C 1
ATOM 1286 O O . LEU A 1 164 ? -1.162 -13.115 17.482 1.00 68.44 164 LEU A O 1
ATOM 1290 N N . ASP A 1 165 ? -0.180 -12.379 15.614 1.00 70.69 165 ASP A N 1
ATOM 1291 C CA . ASP A 1 165 ? -0.376 -13.631 14.877 1.00 70.69 165 ASP A CA 1
ATOM 1292 C C . ASP A 1 165 ? 0.327 -14.795 15.583 1.00 70.69 165 ASP A C 1
ATOM 1294 O O . ASP A 1 165 ? -0.258 -15.867 15.755 1.00 70.69 165 ASP A O 1
ATOM 1298 N N . GLY A 1 166 ? 1.535 -14.557 16.105 1.00 69.94 166 GLY A N 1
ATOM 1299 C CA . GLY A 1 166 ? 2.236 -15.491 16.983 1.00 69.94 166 GLY A CA 1
ATOM 1300 C C . GLY A 1 166 ? 1.410 -15.868 18.218 1.00 69.94 166 GLY A C 1
ATOM 1301 O O . GLY A 1 166 ? 1.178 -17.051 18.464 1.00 69.94 166 GLY A O 1
ATOM 1302 N N . LEU A 1 167 ? 0.898 -14.886 18.966 1.00 66.81 167 LEU A N 1
ATOM 1303 C CA . LEU A 1 167 ? 0.058 -15.121 20.151 1.00 66.81 167 LEU A CA 1
ATOM 1304 C C . LEU A 1 167 ? -1.235 -15.887 19.828 1.00 66.81 167 LEU A C 1
ATOM 1306 O O . LEU A 1 167 ? -1.616 -16.794 20.571 1.00 66.81 167 LEU A O 1
ATOM 1310 N N . ILE A 1 168 ? -1.892 -15.559 18.714 1.00 66.56 168 ILE A N 1
ATOM 1311 C CA . ILE A 1 168 ? -3.098 -16.246 18.239 1.00 66.56 168 ILE A CA 1
ATOM 1312 C C . ILE A 1 168 ? -2.768 -17.686 17.842 1.00 66.56 168 ILE A C 1
ATOM 1314 O O . ILE A 1 168 ? -3.533 -18.586 18.157 1.00 66.56 168 ILE A O 1
ATOM 1318 N N . SER A 1 169 ? -1.630 -17.931 17.191 1.00 67.62 169 SER A N 1
ATOM 1319 C CA . SER A 1 169 ? -1.238 -19.286 16.782 1.00 67.62 169 SER A CA 1
ATOM 1320 C C . SER A 1 169 ? -0.948 -20.213 17.971 1.00 67.62 169 SER A C 1
ATOM 1322 O O . SER A 1 169 ? -1.199 -21.416 17.898 1.00 67.62 169 SER A O 1
ATOM 1324 N N . VAL A 1 170 ? -0.460 -19.653 19.084 1.00 63.88 170 VAL A N 1
ATOM 1325 C CA . VAL A 1 170 ? -0.181 -20.389 20.327 1.00 63.88 170 VAL A CA 1
ATOM 1326 C C . VAL A 1 170 ? -1.463 -20.638 21.128 1.00 63.88 170 VAL A C 1
ATOM 1328 O O . VAL A 1 170 ? -1.607 -21.684 21.764 1.00 63.88 170 VAL A O 1
ATOM 1331 N N . SER A 1 171 ? -2.417 -19.706 21.089 1.00 59.44 171 SER A N 1
ATOM 1332 C CA . SER A 1 171 ? -3.692 -19.835 21.791 1.00 59.44 171 SER A CA 1
ATOM 1333 C C . SER A 1 171 ? -4.757 -20.479 20.903 1.00 59.44 171 SER A C 1
ATOM 1335 O O . SER A 1 171 ? -5.269 -19.858 19.980 1.00 59.44 171 SER A O 1
ATOM 1337 N N . ARG A 1 172 ? -5.175 -21.714 21.214 1.00 56.34 172 ARG A N 1
ATOM 1338 C CA . ARG A 1 172 ? -6.243 -22.409 20.459 1.00 56.34 172 ARG A CA 1
ATOM 1339 C C . ARG A 1 172 ? -7.556 -21.614 20.379 1.00 56.34 172 ARG A C 1
ATOM 1341 O O . ARG A 1 172 ? -8.319 -21.826 19.443 1.00 56.34 172 ARG A O 1
ATOM 1348 N N . GLN A 1 173 ? -7.801 -20.723 21.343 1.00 61.28 173 GLN A N 1
ATOM 1349 C CA . GLN A 1 173 ? -8.855 -19.709 21.333 1.00 61.28 173 GLN A CA 1
ATOM 1350 C C . GLN A 1 173 ? -8.353 -18.486 22.121 1.00 61.28 173 GLN A C 1
ATOM 1352 O O . GLN A 1 173 ? -8.389 -18.509 23.355 1.00 61.28 173 GLN A O 1
ATOM 1357 N N . PRO A 1 174 ? -7.836 -17.427 21.472 1.00 64.19 174 PRO A N 1
ATOM 1358 C CA . PRO A 1 174 ? -7.580 -16.175 22.177 1.00 64.19 174 PRO A CA 1
ATOM 1359 C C . PRO A 1 174 ? -8.896 -15.662 22.794 1.00 64.19 174 PRO A C 1
ATOM 1361 O O . PRO A 1 174 ? -9.949 -15.826 22.175 1.00 64.19 174 PRO A O 1
ATOM 1364 N N . PRO A 1 175 ? -8.872 -15.077 24.006 1.00 69.00 175 PRO A N 1
ATOM 1365 C CA . PRO A 1 175 ? -10.080 -14.556 24.635 1.00 69.00 175 PRO A CA 1
ATOM 1366 C C . PRO A 1 175 ? -10.723 -13.495 23.735 1.00 69.00 175 PRO A C 1
ATOM 1368 O O . PRO A 1 175 ? -10.126 -12.463 23.436 1.00 69.00 175 PRO A O 1
ATOM 1371 N N . GLU A 1 176 ? -11.945 -13.767 23.282 1.00 76.38 176 GLU A N 1
ATOM 1372 C CA . GLU A 1 176 ? -12.717 -12.840 22.462 1.00 76.38 176 GLU A CA 1
ATOM 1373 C C . GLU A 1 176 ? -13.518 -11.893 23.350 1.00 76.38 176 GLU A C 1
ATOM 1375 O O . GLU A 1 176 ? -14.203 -12.315 24.286 1.00 76.38 176 GLU A O 1
ATOM 1380 N N . ARG A 1 177 ? -13.490 -10.602 23.016 1.00 79.50 177 ARG A N 1
ATOM 1381 C CA . ARG A 1 177 ? -14.343 -9.594 23.644 1.00 79.50 177 ARG A CA 1
ATOM 1382 C C . ARG A 1 177 ? -15.327 -9.061 22.616 1.00 79.50 177 ARG A C 1
ATOM 1384 O O . ARG A 1 177 ? -14.950 -8.740 21.492 1.00 79.50 177 ARG A O 1
ATOM 1391 N N . ARG A 1 178 ? -16.601 -8.990 23.000 1.00 81.19 178 ARG A N 1
ATOM 1392 C CA . ARG A 1 178 ? -17.676 -8.456 22.159 1.00 81.19 178 ARG A CA 1
ATOM 1393 C C . ARG A 1 178 ? -18.116 -7.112 22.711 1.00 81.19 178 ARG A C 1
ATOM 1395 O O . ARG A 1 178 ? -18.423 -7.011 23.895 1.00 81.19 178 ARG A O 1
ATOM 1402 N N . PHE A 1 179 ? -18.169 -6.124 21.832 1.00 79.12 179 PHE A N 1
ATOM 1403 C CA . PHE A 1 179 ? -18.620 -4.770 22.127 1.00 79.12 179 PHE A CA 1
ATOM 1404 C C . PHE A 1 179 ? -19.936 -4.503 21.395 1.00 79.12 179 PHE A C 1
ATOM 1406 O O . PHE A 1 179 ? -20.202 -5.086 20.339 1.00 79.12 179 PHE A O 1
ATOM 1413 N N . LYS A 1 180 ? -20.776 -3.643 21.964 1.00 78.19 180 LYS A N 1
ATOM 1414 C CA . LYS A 1 180 ? -22.007 -3.153 21.345 1.00 78.19 180 LYS A CA 1
ATOM 1415 C C . LYS A 1 180 ? -21.725 -1.877 20.558 1.00 78.19 180 LYS A C 1
ATOM 1417 O O . LYS A 1 180 ? -20.768 -1.154 20.816 1.00 78.19 180 LYS A O 1
ATOM 1422 N N . SER A 1 181 ? -22.594 -1.585 19.594 1.00 75.50 181 SER A N 1
ATOM 1423 C CA . SER A 1 181 ? -22.558 -0.311 18.875 1.00 75.50 181 SER A CA 1
ATOM 1424 C C . SER A 1 181 ? -22.651 0.857 19.859 1.00 75.50 181 SER A C 1
ATOM 1426 O O . SER A 1 181 ? -23.547 0.879 20.701 1.00 75.50 181 SER A O 1
ATOM 1428 N N . GLY A 1 182 ? -21.747 1.826 19.735 1.00 72.94 182 GLY A N 1
ATOM 1429 C CA . GLY A 1 182 ? -21.630 2.966 20.641 1.00 72.94 182 GLY A CA 1
ATOM 1430 C C . GLY A 1 182 ? -20.685 2.758 21.828 1.00 72.94 182 GLY A C 1
ATOM 1431 O O . GLY A 1 182 ? -20.362 3.749 22.486 1.00 72.94 182 GLY A O 1
ATOM 1432 N N . ASP A 1 183 ? -20.212 1.532 22.082 1.00 77.75 183 ASP A N 1
ATOM 1433 C CA . ASP A 1 183 ? -19.210 1.278 23.119 1.00 77.75 183 ASP A CA 1
ATOM 1434 C C . ASP A 1 183 ? -17.878 1.953 22.753 1.00 77.75 183 ASP A C 1
ATOM 1436 O O . ASP A 1 183 ? -17.480 2.027 21.586 1.00 77.75 183 ASP A O 1
ATOM 1440 N N . TYR A 1 184 ? -17.166 2.435 23.768 1.00 70.50 184 TYR A N 1
ATOM 1441 C CA . TYR A 1 184 ? -15.788 2.893 23.621 1.00 70.50 184 TYR A CA 1
ATOM 1442 C C . TYR A 1 184 ? -14.859 1.707 23.875 1.00 70.50 184 TYR A C 1
ATOM 1444 O O . TYR A 1 184 ? -14.968 1.066 24.920 1.00 70.50 184 TYR A O 1
ATOM 1452 N N . ILE A 1 185 ? -13.965 1.408 22.927 1.00 71.44 185 ILE A N 1
ATOM 1453 C CA . ILE A 1 185 ? -12.927 0.382 23.138 1.00 71.44 185 ILE A CA 1
ATOM 1454 C C . ILE A 1 185 ? -11.713 1.015 23.810 1.00 71.44 185 ILE A C 1
ATOM 1456 O O . ILE A 1 185 ? -11.131 0.418 24.708 1.00 71.44 185 ILE A O 1
ATOM 1460 N N . THR A 1 186 ? -11.337 2.219 23.376 1.00 70.06 186 THR A N 1
ATOM 1461 C CA . THR A 1 186 ? -10.219 2.973 23.940 1.00 70.06 186 THR A CA 1
ATOM 1462 C C . THR A 1 186 ? -10.481 4.470 23.864 1.00 70.06 186 THR A C 1
ATOM 1464 O O . THR A 1 186 ? -11.016 4.967 22.868 1.00 70.06 186 THR A O 1
ATOM 1467 N N . ARG A 1 187 ? -10.130 5.171 24.945 1.00 64.50 187 ARG A N 1
ATOM 1468 C CA . ARG A 1 187 ? -10.120 6.631 25.040 1.00 64.50 187 ARG A CA 1
ATOM 1469 C C . ARG A 1 187 ? -8.713 7.128 25.356 1.00 64.50 187 ARG A C 1
ATOM 1471 O O . ARG A 1 187 ? -7.955 6.470 26.068 1.00 64.50 187 ARG A O 1
ATOM 1478 N N . GLN A 1 188 ? -8.394 8.313 24.865 1.00 54.69 188 GLN A N 1
ATOM 1479 C CA . GLN A 1 188 ? -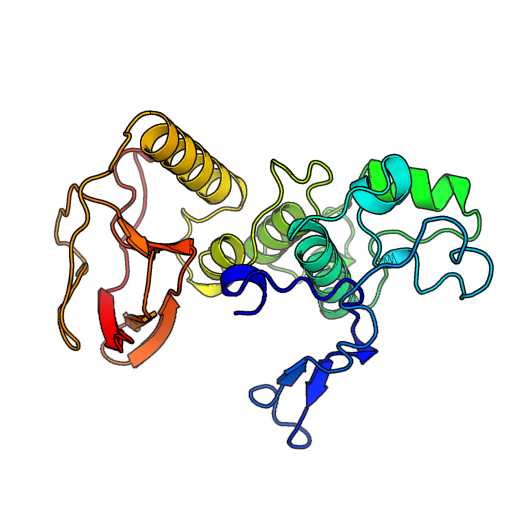7.164 9.037 25.112 1.00 54.69 188 GLN A CA 1
ATOM 1480 C C . GLN A 1 188 ? -6.904 9.148 26.621 1.00 54.69 188 GLN A C 1
ATOM 1482 O O . GLN A 1 188 ? -7.734 9.637 27.387 1.00 54.69 188 GLN A O 1
ATOM 1487 N N . GLY A 1 189 ? -5.730 8.683 27.053 1.00 50.56 189 GLY A N 1
ATOM 1488 C CA . GLY A 1 189 ? -5.307 8.729 28.455 1.00 50.56 189 GLY A CA 1
ATOM 1489 C C . GLY A 1 189 ? -5.807 7.571 29.324 1.00 50.56 189 GLY A C 1
ATOM 1490 O O . GLY A 1 189 ? -5.300 7.402 30.437 1.00 50.56 189 GLY A O 1
ATOM 1491 N N . GLU A 1 190 ? -6.723 6.728 28.837 1.00 55.72 190 GLU A N 1
ATOM 1492 C CA . GLU A 1 190 ? -7.033 5.472 29.515 1.00 55.72 190 GLU A CA 1
ATOM 1493 C C . GLU A 1 190 ? -5.863 4.510 29.317 1.00 55.72 190 GLU A C 1
ATOM 1495 O O . GLU A 1 190 ? -5.532 4.121 28.202 1.00 55.72 190 GLU A O 1
ATOM 1500 N N . THR A 1 191 ? -5.222 4.119 30.422 1.00 47.50 191 THR A N 1
ATOM 1501 C CA . THR A 1 191 ? -4.178 3.088 30.397 1.00 47.50 191 THR A CA 1
ATOM 1502 C C . THR A 1 191 ? -4.857 1.735 30.225 1.00 47.50 191 THR A C 1
ATOM 1504 O O . THR A 1 191 ? -5.055 0.992 31.185 1.00 47.50 191 THR A O 1
ATOM 1507 N N . ILE A 1 192 ? -5.285 1.438 29.005 1.00 51.09 192 ILE A N 1
ATOM 1508 C CA . ILE A 1 192 ? -5.837 0.134 28.675 1.00 51.09 192 ILE A CA 1
ATOM 1509 C C . ILE A 1 192 ? -4.645 -0.756 28.358 1.00 51.09 192 ILE A C 1
ATOM 1511 O O . ILE A 1 192 ? -3.941 -0.563 27.374 1.00 51.09 192 ILE A O 1
ATOM 1515 N N . SER A 1 193 ? -4.390 -1.730 29.225 1.00 51.69 193 SER A N 1
ATOM 1516 C CA . SER A 1 193 ? -3.301 -2.701 29.072 1.00 51.69 193 SER A CA 1
ATOM 1517 C C . SER A 1 193 ? -3.600 -3.794 28.036 1.00 51.69 193 SER A C 1
ATOM 1519 O O . SER A 1 193 ? -2.862 -4.773 27.942 1.00 51.69 193 SER A O 1
ATOM 1521 N N . GLU A 1 194 ? -4.710 -3.672 27.310 1.00 60.00 194 GLU A N 1
ATOM 1522 C CA . GLU A 1 194 ? -5.230 -4.672 26.384 1.00 60.00 194 GLU A CA 1
ATOM 1523 C C . GLU A 1 194 ? -5.292 -4.079 24.976 1.00 60.00 194 GLU A C 1
ATOM 1525 O O . GLU A 1 194 ? -5.791 -2.973 24.770 1.00 60.00 194 GLU A O 1
ATOM 1530 N N . PHE A 1 195 ? -4.796 -4.839 24.005 1.00 66.75 195 PHE A N 1
ATOM 1531 C CA . PHE A 1 195 ? -4.899 -4.539 22.584 1.00 66.75 195 PHE A CA 1
ATOM 1532 C C . PHE A 1 195 ? -5.685 -5.660 21.901 1.00 66.75 195 PHE A C 1
ATOM 1534 O O . PHE A 1 195 ? -5.605 -6.827 22.291 1.00 66.75 195 PHE A O 1
ATOM 1541 N N . PHE A 1 196 ? -6.454 -5.310 20.878 1.00 73.12 196 PHE A N 1
ATOM 1542 C CA . PHE A 1 196 ? -7.368 -6.208 20.180 1.00 73.12 196 PHE A CA 1
ATOM 1543 C C . PHE A 1 196 ? -7.066 -6.199 18.682 1.00 73.12 196 PHE A C 1
ATOM 1545 O O . PHE A 1 196 ? -6.717 -5.157 18.145 1.00 73.12 196 PHE A O 1
ATOM 1552 N N . ILE A 1 197 ? -7.257 -7.327 17.991 1.00 74.69 197 ILE A N 1
ATOM 1553 C CA . ILE A 1 197 ? -7.493 -7.327 16.537 1.00 74.69 197 ILE A CA 1
ATOM 1554 C C . ILE A 1 197 ? -8.991 -7.422 16.310 1.00 74.69 197 ILE A C 1
ATOM 1556 O O . ILE A 1 197 ? -9.664 -8.285 16.882 1.00 74.69 197 ILE A O 1
ATOM 1560 N N . ILE A 1 198 ? -9.503 -6.593 15.410 1.00 78.38 198 ILE A N 1
ATOM 1561 C CA . ILE A 1 198 ? -10.883 -6.695 14.956 1.00 78.38 198 ILE A CA 1
ATOM 1562 C C . ILE A 1 198 ? -11.022 -7.994 14.157 1.00 78.38 198 ILE A C 1
ATOM 1564 O O . ILE A 1 198 ? -10.462 -8.147 13.072 1.00 78.38 198 ILE A O 1
ATOM 1568 N N . LYS A 1 199 ? -11.780 -8.950 14.698 1.00 76.00 199 LYS A N 1
ATOM 1569 C CA . LYS A 1 199 ? -12.153 -10.192 13.999 1.00 76.00 199 LYS A CA 1
ATOM 1570 C C . LYS A 1 199 ? -13.457 -10.054 13.209 1.00 76.00 199 LYS A C 1
ATOM 1572 O O . LYS A 1 199 ? -13.647 -10.762 12.227 1.00 76.00 199 LYS A O 1
ATOM 1577 N N . SER A 1 200 ? -14.324 -9.121 13.601 1.00 75.25 200 SER A N 1
ATOM 1578 C CA . SER A 1 200 ? -15.612 -8.838 12.956 1.00 75.25 200 SER A CA 1
ATOM 1579 C C . SER A 1 200 ? -16.079 -7.415 13.273 1.00 75.25 200 SER A C 1
ATOM 1581 O O . SER A 1 200 ? -15.879 -6.960 14.399 1.00 75.25 200 SER A O 1
ATOM 1583 N N . GLY A 1 201 ? -16.771 -6.762 12.335 1.00 77.06 201 GLY A N 1
ATOM 1584 C CA . GLY A 1 201 ? -17.347 -5.423 12.519 1.00 77.06 201 GLY A CA 1
ATOM 1585 C C . GLY A 1 201 ? -16.408 -4.273 12.141 1.00 77.06 201 GLY A C 1
ATOM 1586 O O . GLY A 1 201 ? -15.390 -4.477 11.472 1.00 77.06 201 GLY A O 1
ATOM 1587 N N . GLU A 1 202 ? -16.787 -3.060 12.546 1.00 79.25 202 GLU A N 1
ATOM 1588 C CA . GLU A 1 202 ? -16.077 -1.817 12.239 1.00 79.25 202 GLU A CA 1
ATOM 1589 C C . GLU A 1 202 ? -16.126 -0.835 13.417 1.00 79.25 202 GLU A C 1
ATOM 1591 O O . GLU A 1 202 ? -17.153 -0.653 14.078 1.00 79.25 202 GLU A O 1
ATOM 1596 N N . CYS A 1 203 ? -14.994 -0.184 13.664 1.00 76.06 203 CYS A N 1
ATOM 1597 C CA . CYS A 1 203 ? -14.843 0.880 14.648 1.00 76.06 203 CYS A CA 1
ATOM 1598 C C . CYS A 1 203 ? -14.534 2.188 13.919 1.00 76.06 203 CYS A C 1
ATOM 1600 O O . CYS A 1 203 ? -13.767 2.170 12.963 1.00 76.06 203 CYS A O 1
ATOM 1602 N N . GLU A 1 204 ? -15.066 3.317 14.375 1.00 77.88 204 GLU A N 1
ATOM 1603 C CA . GLU A 1 204 ? -14.618 4.635 13.921 1.00 77.88 204 GLU A CA 1
ATOM 1604 C C . GLU A 1 204 ? -13.533 5.170 14.852 1.00 77.88 204 GLU A C 1
ATOM 1606 O O . GLU A 1 204 ? -13.560 5.002 16.073 1.00 77.88 204 GLU A O 1
ATOM 1611 N N . LEU A 1 205 ? -12.563 5.832 14.241 1.00 68.88 205 LEU A N 1
ATOM 1612 C CA . LEU A 1 205 ? -11.584 6.661 14.918 1.00 68.88 205 LEU A CA 1
ATOM 1613 C C . LEU A 1 205 ? -12.160 8.068 14.980 1.00 68.88 205 LEU A C 1
ATOM 1615 O O . LEU A 1 205 ? -12.485 8.644 13.941 1.00 68.88 205 LEU A O 1
ATOM 1619 N N . THR A 1 206 ? -12.271 8.618 16.185 1.00 66.50 206 THR A N 1
ATOM 1620 C CA . THR A 1 206 ? -12.767 9.977 16.398 1.00 66.50 206 THR A CA 1
ATOM 1621 C C . THR A 1 206 ? -11.708 10.833 17.075 1.00 66.50 206 THR A C 1
ATOM 1623 O O . THR A 1 206 ? -11.126 10.421 18.074 1.00 66.50 206 THR A O 1
ATOM 1626 N N . ARG A 1 207 ? -11.474 12.042 16.569 1.00 64.88 207 ARG A N 1
ATOM 1627 C CA . ARG A 1 207 ? -10.603 13.044 17.196 1.00 64.88 207 ARG A CA 1
ATOM 1628 C C . ARG A 1 207 ? -11.423 14.306 17.418 1.00 64.88 207 ARG A C 1
ATOM 1630 O O . ARG A 1 207 ? -12.070 14.773 16.491 1.00 64.88 207 ARG A O 1
ATOM 1637 N N . ASP A 1 208 ? -11.459 14.793 18.657 1.00 68.38 208 ASP A N 1
ATOM 1638 C CA . ASP A 1 208 ? -12.236 15.980 19.050 1.00 68.38 208 ASP A CA 1
ATOM 1639 C C . ASP A 1 208 ? -13.732 15.912 18.670 1.00 68.38 208 ASP A C 1
ATOM 1641 O O . ASP A 1 208 ? -14.387 16.920 18.419 1.00 68.38 208 ASP A O 1
ATOM 1645 N N . GLY A 1 209 ? -14.293 14.697 18.643 1.00 68.00 209 GLY A N 1
ATOM 1646 C CA . GLY A 1 209 ? -15.688 14.441 18.270 1.00 68.00 209 GLY A CA 1
ATOM 1647 C C . GLY A 1 209 ? -15.942 14.273 16.767 1.00 68.00 209 GLY A C 1
ATOM 1648 O O . GLY A 1 209 ? -17.052 13.889 16.400 1.00 68.00 209 GLY A O 1
ATOM 1649 N N . GLU A 1 210 ? -14.940 14.482 15.910 1.00 69.38 210 GLU A N 1
ATOM 1650 C CA . GLU A 1 210 ? -15.036 14.266 14.464 1.00 69.38 210 GLU A CA 1
ATOM 1651 C C . GLU A 1 210 ? -14.484 12.900 14.054 1.00 69.38 210 GLU A C 1
ATOM 1653 O O . GLU A 1 210 ? -13.481 12.433 14.593 1.00 69.38 210 GLU A O 1
ATOM 1658 N N . VAL A 1 211 ? -15.126 12.252 13.079 1.00 73.25 211 VAL A N 1
ATOM 1659 C CA . VAL A 1 211 ? -14.662 10.974 12.521 1.00 73.25 211 VAL A CA 1
ATOM 1660 C C . VAL A 1 211 ? -13.458 11.231 11.621 1.00 73.25 211 VAL A C 1
ATOM 1662 O O . VAL A 1 211 ? -13.582 11.855 10.571 1.00 73.25 211 VAL A O 1
ATOM 1665 N N . VAL A 1 212 ? -12.297 10.718 12.022 1.00 65.25 212 VAL A N 1
ATOM 1666 C CA . VAL A 1 212 ? -11.031 10.848 11.280 1.00 65.25 212 VAL A CA 1
ATOM 1667 C C . VAL A 1 212 ? -10.637 9.568 10.546 1.00 65.25 212 VAL A C 1
ATOM 1669 O O . VAL A 1 212 ? -9.681 9.562 9.777 1.00 65.25 212 VAL A O 1
ATOM 1672 N N . GLY A 1 213 ? -11.358 8.468 10.766 1.00 67.06 213 GLY A N 1
ATOM 1673 C CA . GLY A 1 213 ? -11.109 7.215 10.067 1.00 67.06 213 GLY A CA 1
ATOM 1674 C C . GLY A 1 213 ? -11.945 6.063 10.599 1.00 67.06 213 GLY A C 1
ATOM 1675 O O . GLY A 1 213 ? -12.793 6.235 11.471 1.00 67.06 213 GLY A O 1
ATOM 1676 N N . ALA A 1 214 ? -11.673 4.864 10.091 1.00 74.81 214 ALA A N 1
ATOM 1677 C CA . ALA A 1 214 ? -12.303 3.641 10.564 1.00 74.81 214 ALA A CA 1
ATOM 1678 C C . ALA A 1 214 ? -11.310 2.477 10.595 1.00 74.81 214 ALA A C 1
ATOM 1680 O O . ALA A 1 214 ? -10.447 2.354 9.727 1.00 74.81 214 ALA A O 1
ATOM 1681 N N . ARG A 1 215 ? -11.467 1.600 11.586 1.00 75.56 215 ARG A N 1
ATOM 1682 C CA . ARG A 1 215 ? -10.746 0.339 11.743 1.00 75.56 215 ARG A CA 1
ATOM 1683 C C . ARG A 1 215 ? -11.698 -0.820 11.468 1.00 75.56 215 ARG A C 1
ATOM 1685 O O . ARG A 1 215 ? -12.817 -0.857 11.974 1.00 75.56 215 ARG A O 1
ATOM 1692 N N . ARG A 1 216 ? -11.265 -1.774 10.653 1.00 79.94 216 ARG A N 1
ATOM 1693 C CA . ARG A 1 216 ? -12.056 -2.923 10.189 1.00 79.94 216 ARG A CA 1
ATOM 1694 C C . ARG A 1 216 ? -11.336 -4.226 10.512 1.00 79.94 216 ARG A C 1
ATOM 1696 O O . ARG A 1 216 ? -10.287 -4.231 11.140 1.00 79.94 216 ARG A O 1
ATOM 1703 N N . VAL A 1 217 ? -11.902 -5.348 10.076 1.00 77.56 217 VAL A N 1
ATOM 1704 C CA . VAL A 1 217 ? -11.303 -6.674 10.272 1.00 77.56 217 VAL A CA 1
ATOM 1705 C C . VAL A 1 217 ? -9.826 -6.695 9.867 1.00 77.56 217 VAL A C 1
ATOM 1707 O O . VAL A 1 217 ? -9.483 -6.324 8.745 1.00 77.56 217 VAL A O 1
ATOM 1710 N N . GLY A 1 218 ? -8.978 -7.157 10.786 1.00 70.31 218 GLY A N 1
ATOM 1711 C CA . GLY A 1 218 ? -7.522 -7.176 10.652 1.00 70.31 218 GLY A CA 1
ATOM 1712 C C . GLY A 1 218 ? -6.819 -5.981 11.296 1.00 70.31 218 GLY A C 1
ATOM 1713 O O . GLY A 1 218 ? -5.656 -6.120 11.646 1.00 70.31 218 GLY A O 1
ATOM 1714 N N . ASN A 1 219 ? -7.512 -4.859 11.512 1.00 71.56 219 ASN A N 1
ATOM 1715 C CA . ASN A 1 219 ? -6.950 -3.711 12.216 1.00 71.56 219 ASN A CA 1
ATOM 1716 C C . ASN A 1 219 ? -6.846 -3.951 13.722 1.00 71.56 219 ASN A C 1
ATOM 1718 O O . ASN A 1 219 ? -7.665 -4.664 14.316 1.00 71.56 219 ASN A O 1
ATOM 1722 N N . PHE A 1 220 ? -5.875 -3.292 14.341 1.00 72.19 220 PHE A N 1
ATOM 1723 C CA . PHE A 1 220 ? -5.722 -3.249 15.786 1.00 72.19 220 PHE A CA 1
ATOM 1724 C C . PHE A 1 220 ? -6.664 -2.256 16.448 1.00 72.19 220 PHE A C 1
ATOM 1726 O O . PHE A 1 220 ? -7.127 -1.320 15.813 1.00 72.19 220 PHE A O 1
ATOM 1733 N N . VAL A 1 221 ? -6.908 -2.404 17.746 1.00 72.19 221 VAL A N 1
ATOM 1734 C CA . VAL A 1 221 ? -7.502 -1.372 18.601 1.00 72.19 221 VAL A CA 1
ATOM 1735 C C . VAL A 1 221 ? -6.848 -1.441 19.982 1.00 72.19 221 VAL A C 1
ATOM 1737 O O . VAL A 1 221 ? -6.712 -2.535 20.527 1.00 72.19 221 VAL A O 1
ATOM 1740 N N . GLY A 1 222 ? -6.477 -0.296 20.556 1.00 65.00 222 GLY A N 1
ATOM 1741 C CA . GLY A 1 222 ? -5.834 -0.187 21.874 1.00 65.00 222 GLY A CA 1
ATOM 1742 C C . GLY A 1 222 ? -4.435 0.432 21.806 1.00 65.00 222 GLY A C 1
ATOM 1743 O O . GLY A 1 222 ? -3.839 0.512 20.735 1.00 65.00 222 GLY A O 1
ATOM 1744 N N . GLU A 1 223 ? -3.919 0.873 22.954 1.00 57.22 223 GLU A N 1
ATOM 1745 C CA . GLU A 1 223 ? -2.599 1.502 23.059 1.00 57.22 223 GLU A CA 1
ATOM 1746 C C . GLU A 1 223 ? -1.478 0.448 23.042 1.00 57.22 223 GLU A C 1
ATOM 1748 O O . GLU A 1 223 ? -1.396 -0.431 23.907 1.00 57.22 223 GLU A O 1
ATOM 1753 N N . LEU A 1 224 ? -0.535 0.571 22.106 1.00 52.09 224 LEU A N 1
ATOM 1754 C CA . LEU A 1 224 ? 0.629 -0.315 21.996 1.00 52.09 224 LEU A CA 1
ATOM 1755 C C . LEU A 1 224 ? 1.753 0.065 22.990 1.00 52.09 224 LEU A C 1
ATOM 1757 O O . LEU A 1 224 ? 2.934 0.061 22.649 1.00 52.09 224 LEU A O 1
ATOM 1761 N N . ARG A 1 225 ? 1.422 0.380 24.251 1.00 50.31 225 ARG A N 1
ATOM 1762 C CA . ARG A 1 225 ? 2.401 0.864 25.255 1.00 50.31 225 ARG A CA 1
ATOM 1763 C C . ARG A 1 225 ? 3.484 -0.154 25.647 1.00 50.31 225 ARG A C 1
ATOM 1765 O O . ARG A 1 225 ? 4.447 0.208 26.310 1.00 50.31 225 ARG A O 1
ATOM 1772 N N . SER A 1 226 ? 3.363 -1.425 25.254 1.00 38.03 226 SER A N 1
ATOM 1773 C CA . SER A 1 226 ? 4.304 -2.490 25.651 1.00 38.03 226 SER A CA 1
ATOM 1774 C C . SER A 1 226 ? 5.431 -2.788 24.648 1.00 38.03 226 SER A C 1
ATOM 1776 O O . SER A 1 226 ? 6.221 -3.706 24.883 1.00 38.03 226 SER A O 1
ATOM 1778 N N . LEU A 1 227 ? 5.539 -2.028 23.552 1.00 40.22 227 LEU A N 1
ATOM 1779 C CA . LEU A 1 227 ? 6.642 -2.146 22.583 1.00 40.22 227 LEU A CA 1
ATOM 1780 C C . LEU A 1 227 ? 7.475 -0.868 22.424 1.00 40.22 227 LEU A C 1
ATOM 1782 O O . LEU A 1 227 ? 8.569 -0.936 21.869 1.00 40.22 227 LEU A O 1
ATOM 1786 N N . GLU A 1 228 ? 7.015 0.267 22.948 1.00 38.59 228 GLU A N 1
ATOM 1787 C CA . GLU A 1 228 ? 7.681 1.552 22.765 1.00 38.59 228 GLU A CA 1
ATOM 1788 C C . GLU A 1 228 ? 7.778 2.307 24.084 1.00 38.59 228 GLU A C 1
ATOM 1790 O O . GLU A 1 228 ? 6.779 2.672 24.697 1.00 38.59 228 GLU A O 1
ATOM 1795 N N . ALA A 1 229 ? 9.008 2.586 24.509 1.00 32.19 229 ALA A N 1
ATOM 1796 C CA . ALA A 1 229 ? 9.279 3.385 25.696 1.00 32.19 229 ALA A CA 1
ATOM 1797 C C . ALA A 1 229 ? 9.004 4.893 25.499 1.00 32.19 229 ALA A C 1
ATOM 1799 O O . ALA A 1 229 ? 9.384 5.664 26.370 1.00 32.19 229 ALA A O 1
ATOM 1800 N N . ASN A 1 230 ? 8.407 5.337 24.378 1.00 37.38 230 ASN A N 1
ATOM 1801 C CA . ASN A 1 230 ? 8.251 6.766 24.053 1.00 37.38 230 ASN A CA 1
ATOM 1802 C C . ASN A 1 230 ? 7.207 7.073 22.944 1.00 37.38 230 ASN A C 1
ATOM 1804 O O . ASN A 1 230 ? 7.495 7.830 22.018 1.00 37.38 230 ASN A O 1
ATOM 1808 N N . ALA A 1 231 ? 5.988 6.529 23.008 1.00 35.50 231 ALA A N 1
ATOM 1809 C CA . ALA A 1 231 ? 4.923 6.930 22.075 1.00 35.50 231 ALA A CA 1
ATOM 1810 C C . ALA A 1 231 ? 4.108 8.121 22.621 1.00 35.50 231 ALA A C 1
ATOM 1812 O O . ALA A 1 231 ? 3.595 8.079 23.740 1.00 35.50 231 ALA A O 1
ATOM 1813 N N . ALA A 1 232 ? 4.009 9.194 21.829 1.00 38.47 232 ALA A N 1
ATOM 1814 C CA . ALA A 1 232 ? 3.146 10.346 22.092 1.00 38.47 232 ALA A CA 1
ATOM 1815 C C . ALA A 1 232 ? 1.650 9.993 21.927 1.00 38.47 232 ALA A C 1
ATOM 1817 O O . ALA A 1 232 ? 1.310 9.040 21.237 1.00 38.47 232 ALA A O 1
ATOM 1818 N N . ALA A 1 233 ? 0.788 10.785 22.573 1.00 40.38 233 ALA A N 1
ATOM 1819 C CA . ALA A 1 233 ? -0.629 10.529 22.858 1.00 40.38 233 ALA A CA 1
ATOM 1820 C C . ALA A 1 233 ? -1.530 10.135 21.660 1.00 40.38 233 ALA A C 1
ATOM 1822 O O . ALA A 1 233 ? -1.490 10.770 20.606 1.00 40.38 233 ALA A O 1
ATOM 1823 N N . ASP A 1 234 ? -2.406 9.146 21.890 1.00 48.72 234 ASP A N 1
ATOM 1824 C CA . ASP A 1 234 ? -3.387 8.591 20.939 1.00 48.72 234 ASP A CA 1
ATOM 1825 C C . ASP A 1 234 ? -4.713 9.383 20.844 1.00 48.72 234 ASP A C 1
ATOM 1827 O O . ASP A 1 234 ? -5.016 10.224 21.693 1.00 48.72 234 ASP A O 1
ATOM 1831 N N . ALA A 1 235 ? -5.500 9.103 19.790 1.00 46.44 235 ALA A N 1
ATOM 1832 C CA . ALA A 1 235 ? -6.868 9.594 19.549 1.00 46.44 235 ALA A CA 1
ATOM 1833 C C . ALA A 1 235 ? -7.942 8.556 19.968 1.00 46.44 235 ALA A C 1
ATOM 1835 O O . ALA A 1 235 ? -7.668 7.356 19.969 1.00 46.44 235 ALA A O 1
ATOM 1836 N N . ASP A 1 236 ? -9.171 8.995 20.279 1.00 46.91 236 ASP A N 1
ATOM 1837 C CA . ASP A 1 236 ? -10.266 8.129 20.764 1.00 46.91 236 ASP A CA 1
ATOM 1838 C C . ASP A 1 236 ? -10.778 7.140 19.690 1.00 46.91 236 ASP A C 1
ATOM 1840 O O . ASP A 1 236 ? -10.988 7.506 18.533 1.00 46.91 236 ASP A O 1
ATOM 1844 N N . THR A 1 237 ? -11.061 5.882 20.066 1.00 50.03 237 THR A N 1
ATOM 1845 C CA . THR A 1 237 ? -11.680 4.879 19.168 1.00 50.03 237 THR A CA 1
ATOM 1846 C C . THR A 1 237 ? -13.050 4.428 19.685 1.00 50.03 237 THR A C 1
ATOM 1848 O O . THR A 1 237 ? -13.177 3.901 20.797 1.00 50.03 237 THR A O 1
ATOM 1851 N N . LYS A 1 238 ? -14.086 4.574 18.851 1.00 48.75 238 LYS A N 1
ATOM 1852 C CA . LYS A 1 238 ? -15.492 4.287 19.175 1.00 48.75 238 LYS A CA 1
ATOM 1853 C C . LYS A 1 238 ? -16.069 3.209 18.253 1.00 48.75 238 LYS A C 1
ATOM 1855 O O . LYS A 1 238 ? -15.816 3.202 17.054 1.00 48.75 238 LYS A O 1
ATOM 1860 N N . VAL A 1 239 ? -16.876 2.291 18.782 1.00 43.56 239 VAL A N 1
ATOM 1861 C CA . VAL A 1 239 ? -17.565 1.274 17.966 1.00 43.56 239 VAL A CA 1
ATOM 1862 C C . VAL A 1 239 ? -18.767 1.899 17.277 1.00 43.56 239 VAL A C 1
ATOM 1864 O O . VAL A 1 239 ? -19.619 2.485 17.946 1.00 43.56 239 VAL A O 1
ATOM 1867 N N . VAL A 1 240 ? -18.874 1.739 15.957 1.00 47.12 240 VAL A N 1
ATOM 1868 C CA . VAL A 1 240 ? -19.931 2.414 15.180 1.00 47.12 240 VAL A CA 1
ATOM 1869 C C . VAL A 1 240 ? -20.894 1.469 14.511 1.00 47.12 240 VAL A C 1
ATOM 1871 O O . VAL A 1 240 ? -22.077 1.785 14.414 1.00 47.12 240 VAL A O 1
ATOM 1874 N N . SER A 1 241 ? -20.451 0.278 14.122 1.00 37.19 241 SER A N 1
ATOM 1875 C CA . SER A 1 241 ? -21.398 -0.740 13.692 1.00 37.19 241 SER A CA 1
ATOM 1876 C C . SER A 1 241 ? -20.863 -2.150 13.894 1.00 37.19 241 SER A C 1
ATOM 1878 O O . SER A 1 241 ? -19.674 -2.441 13.753 1.00 37.19 241 SER A O 1
ATOM 1880 N N . TRP A 1 242 ? -21.789 -3.044 14.225 1.00 34.28 242 TRP A N 1
ATOM 1881 C CA . TRP A 1 242 ? -21.565 -4.478 14.266 1.00 34.28 242 TRP A CA 1
ATOM 1882 C C . TRP A 1 242 ? -22.489 -5.144 13.251 1.00 34.28 242 TRP A C 1
ATOM 1884 O O . TRP A 1 242 ? -23.677 -4.828 13.188 1.00 34.28 242 TRP A O 1
ATOM 1894 N N . THR A 1 243 ? -21.949 -6.081 12.481 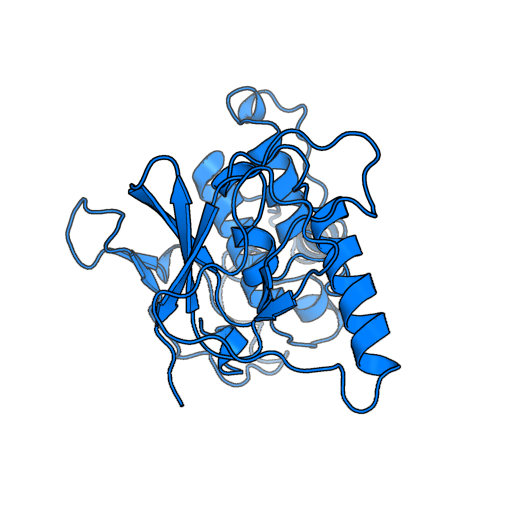1.00 31.56 243 THR A N 1
ATOM 1895 C CA . THR A 1 243 ? -22.736 -7.034 11.694 1.00 3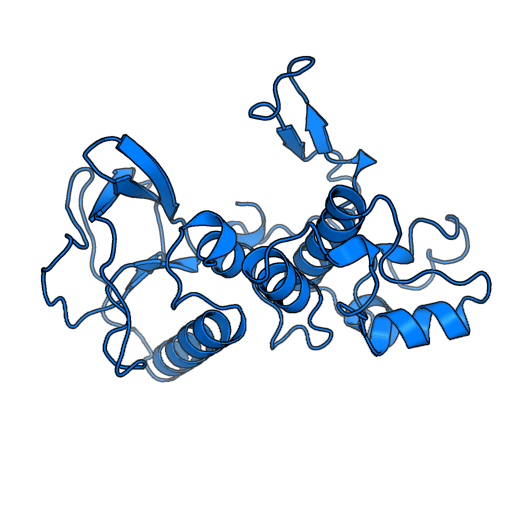1.56 243 THR A CA 1
ATOM 1896 C C . THR A 1 243 ? -22.512 -8.422 12.272 1.00 31.56 243 THR A C 1
ATOM 1898 O O . THR A 1 243 ? -21.360 -8.845 12.397 1.00 31.56 243 THR A O 1
ATOM 1901 N N . SER A 1 244 ? -23.622 -9.069 12.636 1.00 30.95 244 SER A N 1
ATOM 1902 C CA . SER A 1 244 ? -23.723 -10.460 13.094 1.00 30.95 244 SER A CA 1
ATOM 1903 C C . SER A 1 244 ? -23.200 -11.470 12.098 1.00 30.95 244 SER A C 1
ATOM 1905 O O . SER A 1 244 ? -23.545 -11.294 10.907 1.00 30.95 244 SER A O 1
#